Protein AF-A0A1F6QN15-F1 (afdb_monomer)

Secondary structure (DSSP, 8-state):
-HHHHHHHHHHHHHHHHHHTT---TT-TT-GGG-BTTB-HHHHHHHHHHHHHHHH-GGGHHHHHHHIIIIIIHHHHHHHHHHHHHHHHT----TTT-EEE-TTS-EEE-----HHHHHHHHHHHHHHHHHHHHHHHHHHHHHHHTT----GGG--HHHHHHHHTTT-TT-HHHHHHHHHIIIIIIIIIHHHHIIIIII--HHHHHHHHHHHHTT-HHHHHHHHHHHHHHHHHHHHHHHHHHHHHHHHHHHHHHTTTS-------

Nearest PDB structures (foldseek):
  7drw-assembly1_Q  TM=4.020E-01  e=6.361E-01  Homo sapiens
  7x8v-assembly5_E  TM=4.196E-01  e=2.931E+00  Oryza sativa Japonica Group
  7fin-assembly1_R  TM=2.270E-01  e=9.953E+00  Homo sapiens

Mean predicted aligned error: 5.63 Å

Structure (mmCIF, N/CA/C/O backbone):
data_AF-A0A1F6QN15-F1
#
_entry.id   AF-A0A1F6QN15-F1
#
loop_
_atom_site.group_PDB
_atom_site.id
_atom_site.type_symbol
_atom_site.label_atom_id
_atom_site.label_alt_id
_atom_site.label_comp_id
_atom_site.label_asym_id
_atom_site.label_entity_id
_atom_site.label_seq_id
_atom_site.pdbx_PDB_ins_code
_atom_site.Cartn_x
_atom_site.Cartn_y
_atom_site.Cartn_z
_atom_site.occupancy
_atom_site.B_iso_or_equiv
_atom_site.auth_seq_id
_atom_site.auth_comp_id
_atom_site.auth_asym_id
_atom_site.auth_atom_id
_atom_site.pdbx_PDB_model_num
ATOM 1 N N . MET A 1 1 ? 33.100 -7.595 3.412 1.00 75.69 1 MET A N 1
ATOM 2 C CA . MET A 1 1 ? 32.433 -7.787 2.106 1.00 75.69 1 MET A CA 1
ATOM 3 C C . MET A 1 1 ? 30.907 -7.894 2.196 1.00 75.69 1 MET A C 1
ATOM 5 O O . MET A 1 1 ? 30.251 -6.979 1.729 1.00 75.69 1 MET A O 1
ATOM 9 N N . ILE A 1 2 ? 30.302 -8.937 2.796 1.00 85.38 2 ILE A N 1
ATOM 10 C CA . ILE A 1 2 ? 28.818 -9.039 2.870 1.00 85.38 2 ILE A CA 1
ATOM 11 C C . ILE A 1 2 ? 28.206 -7.920 3.728 1.00 85.38 2 ILE A C 1
ATOM 13 O O . ILE A 1 2 ? 27.238 -7.294 3.311 1.00 85.38 2 ILE A O 1
ATOM 17 N N . MET A 1 3 ? 28.794 -7.631 4.895 1.00 89.31 3 MET A N 1
ATOM 18 C CA . MET A 1 3 ? 28.297 -6.566 5.777 1.00 89.31 3 MET A CA 1
ATOM 19 C C . MET A 1 3 ? 28.405 -5.181 5.121 1.00 89.31 3 MET A C 1
ATOM 21 O O . MET A 1 3 ? 27.438 -4.434 5.113 1.00 89.31 3 MET A O 1
ATOM 25 N N . GLU A 1 4 ? 29.534 -4.890 4.467 1.00 93.44 4 GLU A N 1
ATOM 26 C CA . GLU A 1 4 ? 29.749 -3.632 3.732 1.00 93.44 4 GLU A CA 1
ATOM 27 C C . GLU A 1 4 ? 28.726 -3.441 2.602 1.00 93.44 4 GLU A C 1
ATOM 29 O O . GLU A 1 4 ? 28.225 -2.337 2.401 1.00 93.44 4 GLU A O 1
ATOM 34 N N . PHE A 1 5 ? 28.377 -4.516 1.882 1.00 93.56 5 PHE A N 1
ATOM 35 C CA . PHE A 1 5 ? 27.331 -4.470 0.860 1.00 93.56 5 PHE A CA 1
ATOM 36 C C . PHE A 1 5 ? 25.956 -4.156 1.465 1.00 93.56 5 PHE A C 1
ATOM 38 O O . PHE A 1 5 ? 25.248 -3.292 0.950 1.00 93.56 5 PHE A O 1
ATOM 45 N N . LEU A 1 6 ? 25.582 -4.826 2.561 1.00 94.25 6 LEU A N 1
ATOM 46 C CA . LEU A 1 6 ? 24.297 -4.598 3.231 1.00 94.25 6 LEU A CA 1
ATOM 47 C C . LEU A 1 6 ? 24.193 -3.178 3.795 1.00 94.25 6 LEU A C 1
ATOM 49 O O . LEU A 1 6 ? 23.154 -2.539 3.648 1.00 94.25 6 LEU A O 1
ATOM 53 N N . GLU A 1 7 ? 25.269 -2.660 4.382 1.00 96.00 7 GLU A N 1
ATOM 54 C CA . GLU A 1 7 ? 25.331 -1.285 4.880 1.00 96.00 7 GLU A CA 1
ATOM 55 C C . GLU A 1 7 ? 25.225 -0.259 3.747 1.00 96.00 7 GLU A C 1
ATOM 57 O O . GLU A 1 7 ? 24.500 0.728 3.880 1.00 96.00 7 GLU A O 1
ATOM 62 N N . ALA A 1 8 ? 25.905 -0.488 2.620 1.00 96.38 8 ALA A N 1
ATOM 63 C CA . ALA A 1 8 ? 25.809 0.380 1.448 1.00 96.38 8 ALA A CA 1
ATOM 64 C C . ALA A 1 8 ? 24.393 0.371 0.850 1.00 96.38 8 ALA A C 1
ATOM 66 O O . ALA A 1 8 ? 23.838 1.429 0.554 1.00 96.38 8 ALA A O 1
ATOM 67 N N . TYR A 1 9 ? 23.785 -0.810 0.730 1.00 96.12 9 TYR A N 1
ATOM 68 C CA . TYR A 1 9 ? 22.407 -0.968 0.270 1.00 96.12 9 TYR A CA 1
ATOM 69 C C . TYR A 1 9 ? 21.411 -0.262 1.199 1.00 96.12 9 TYR A C 1
ATOM 71 O O . TYR A 1 9 ? 20.572 0.511 0.736 1.00 96.12 9 TYR A O 1
ATOM 79 N N . GLN A 1 10 ? 21.543 -0.454 2.514 1.00 96.44 10 GLN A N 1
ATOM 80 C CA . GLN A 1 10 ? 20.687 0.196 3.504 1.00 96.44 10 GLN A CA 1
ATOM 81 C C . GLN A 1 10 ? 20.844 1.721 3.479 1.00 96.44 10 GLN A C 1
ATOM 83 O O . GLN A 1 10 ? 19.848 2.437 3.581 1.00 96.44 10 GLN A O 1
ATOM 88 N N . ARG A 1 11 ? 22.073 2.226 3.314 1.00 97.62 11 ARG A N 1
ATOM 89 C CA . ARG A 1 11 ? 22.346 3.662 3.178 1.00 97.62 11 ARG A CA 1
ATOM 90 C C . ARG A 1 11 ? 21.660 4.241 1.947 1.00 97.62 11 ARG A C 1
ATOM 92 O O . ARG A 1 11 ? 20.962 5.240 2.069 1.00 97.62 11 ARG A O 1
ATOM 99 N N . LYS A 1 12 ? 21.785 3.572 0.799 1.00 97.75 12 LYS A N 1
ATOM 100 C CA . LYS A 1 12 ? 21.147 4.001 -0.449 1.00 97.75 12 LYS A CA 1
ATOM 101 C C . LYS A 1 12 ? 19.618 3.983 -0.352 1.00 97.75 12 LYS A C 1
ATOM 103 O O . LYS A 1 12 ? 18.971 4.912 -0.822 1.00 97.75 12 LYS A O 1
ATOM 108 N N . LEU A 1 13 ? 19.026 2.976 0.296 1.00 97.94 13 LEU A N 1
ATOM 109 C CA . LEU A 1 13 ? 17.589 2.994 0.594 1.00 97.94 13 LEU A CA 1
ATOM 110 C C . LEU A 1 13 ? 17.211 4.155 1.520 1.00 97.94 13 LEU A C 1
ATOM 112 O O . LEU A 1 13 ? 16.187 4.786 1.290 1.00 97.94 13 LEU A O 1
ATOM 116 N N . GLY A 1 14 ? 18.031 4.461 2.530 1.00 97.62 14 GLY A N 1
ATOM 117 C CA . GLY A 1 14 ? 17.843 5.630 3.392 1.00 97.62 14 GLY A CA 1
ATOM 118 C C . GLY A 1 14 ? 17.824 6.942 2.605 1.00 97.62 14 GLY A C 1
ATOM 119 O O . GLY A 1 14 ? 16.904 7.735 2.769 1.00 97.62 14 GLY A O 1
ATOM 120 N N . GLU A 1 15 ? 18.779 7.132 1.692 1.00 98.12 15 GLU A N 1
ATOM 121 C CA . GLU A 1 15 ? 18.827 8.294 0.791 1.00 98.12 15 GLU A CA 1
ATOM 122 C C . GLU A 1 15 ? 17.561 8.405 -0.068 1.00 98.12 15 GLU A C 1
ATOM 124 O O . GLU A 1 15 ? 16.989 9.487 -0.189 1.00 98.12 15 GLU A O 1
ATOM 129 N N . ILE A 1 16 ? 17.089 7.281 -0.621 1.00 98.25 16 ILE A N 1
ATOM 130 C CA . ILE A 1 16 ? 15.836 7.225 -1.385 1.00 98.25 16 ILE A CA 1
ATOM 131 C C . ILE A 1 16 ? 14.645 7.584 -0.497 1.00 98.25 16 ILE A C 1
ATOM 133 O O . ILE A 1 16 ? 13.793 8.356 -0.923 1.00 98.25 16 ILE A O 1
ATOM 137 N N . TYR A 1 17 ? 14.566 7.060 0.730 1.00 97.81 17 TYR A N 1
ATOM 138 C CA . TYR A 1 17 ? 13.458 7.365 1.636 1.00 97.81 17 TYR A CA 1
ATOM 139 C C . TYR A 1 17 ? 13.365 8.857 1.946 1.00 97.81 17 TYR A C 1
ATOM 141 O O . TYR A 1 17 ? 12.263 9.397 1.930 1.00 97.81 17 TYR A O 1
ATOM 149 N N . GLU A 1 18 ? 14.494 9.524 2.168 1.00 96.62 18 GLU A N 1
ATOM 150 C CA . GLU A 1 18 ? 14.521 10.967 2.412 1.00 96.62 18 GLU A CA 1
ATOM 151 C C . GLU A 1 18 ? 14.181 11.766 1.147 1.00 96.62 18 GLU A C 1
ATOM 153 O O . GLU A 1 18 ? 13.298 12.627 1.172 1.00 96.62 18 GLU A O 1
ATOM 158 N N . HIS A 1 19 ? 14.828 11.454 0.017 1.00 97.56 19 HIS A N 1
ATOM 159 C CA . HIS A 1 19 ? 14.614 12.152 -1.256 1.00 97.56 19 HIS A CA 1
ATOM 160 C C . HIS A 1 19 ? 13.160 12.047 -1.726 1.00 97.56 19 HIS A C 1
ATOM 162 O O . HIS A 1 19 ? 12.512 13.044 -2.049 1.00 97.56 19 HIS A O 1
ATOM 168 N N . GLU A 1 20 ? 12.628 10.827 -1.706 1.00 97.31 20 GLU A N 1
ATOM 169 C CA . GLU A 1 20 ? 11.273 10.527 -2.144 1.00 97.31 20 GLU A CA 1
ATOM 170 C C . GLU A 1 20 ? 10.236 10.723 -1.035 1.00 97.31 20 GLU A C 1
ATOM 172 O O . GLU A 1 20 ? 9.050 10.536 -1.287 1.00 97.31 20 GLU A O 1
ATOM 177 N N . LYS A 1 21 ? 10.619 11.135 0.178 1.00 96.75 21 LYS A N 1
ATOM 178 C CA . LYS A 1 21 ? 9.703 11.316 1.322 1.00 96.75 21 LYS A CA 1
ATOM 179 C C . LYS A 1 21 ? 8.874 10.062 1.629 1.00 96.75 21 LYS A C 1
ATOM 181 O O . LYS A 1 21 ? 7.659 10.126 1.843 1.00 96.75 21 LYS A O 1
ATOM 186 N N . LEU A 1 22 ? 9.522 8.899 1.612 1.00 97.38 22 LEU A N 1
ATOM 187 C CA . LEU A 1 22 ? 8.882 7.612 1.870 1.00 97.38 22 LEU A CA 1
ATOM 188 C C . LEU A 1 22 ? 8.821 7.337 3.373 1.00 97.38 22 LEU A C 1
ATOM 190 O O . LEU A 1 22 ? 9.607 6.559 3.916 1.00 97.38 22 LEU A O 1
ATOM 194 N N . PHE A 1 23 ? 7.853 7.967 4.032 1.00 96.44 23 PHE A N 1
ATOM 195 C CA . PHE A 1 23 ? 7.582 7.773 5.453 1.00 96.44 23 PHE A CA 1
ATOM 196 C C . PHE A 1 23 ? 6.355 6.876 5.651 1.00 96.44 23 PHE A C 1
ATOM 198 O O . PHE A 1 23 ? 5.284 7.115 5.089 1.00 96.44 23 PHE A O 1
ATOM 205 N N . CYS A 1 24 ? 6.525 5.815 6.434 1.00 96.75 24 CYS A N 1
ATOM 206 C CA . CYS A 1 24 ? 5.495 4.847 6.791 1.00 96.75 24 CYS A CA 1
ATOM 207 C C . CYS A 1 24 ? 5.042 5.027 8.240 1.00 96.75 24 CYS A C 1
ATOM 209 O O . CYS A 1 24 ? 5.676 5.711 9.038 1.00 96.75 24 CYS A O 1
ATOM 211 N N . LEU A 1 25 ? 3.951 4.362 8.612 1.00 97.75 25 LEU A N 1
ATOM 212 C CA . LEU A 1 25 ? 3.292 4.560 9.905 1.00 97.75 25 LEU A CA 1
ATOM 213 C C . LEU A 1 25 ? 4.174 4.238 11.120 1.00 97.75 25 LEU A C 1
ATOM 215 O O . LEU A 1 25 ? 3.890 4.729 12.210 1.00 97.75 25 LEU A O 1
ATOM 219 N N . SER A 1 26 ? 5.235 3.441 10.950 1.00 96.62 26 SER A N 1
ATOM 220 C CA . SER A 1 26 ? 6.186 3.144 12.026 1.00 96.62 26 SER A CA 1
ATOM 221 C C . SER A 1 26 ? 7.393 4.085 12.111 1.00 96.62 26 SER A C 1
ATOM 223 O O . SER A 1 26 ? 8.238 3.892 12.982 1.00 96.62 26 SER A O 1
ATOM 225 N N . ASP A 1 27 ? 7.511 5.078 11.225 1.00 96.44 27 ASP A N 1
ATOM 226 C CA . ASP A 1 27 ? 8.590 6.075 11.266 1.00 96.44 27 ASP A CA 1
ATOM 227 C C . ASP A 1 27 ? 8.281 7.159 12.315 1.00 96.44 27 ASP A C 1
ATOM 229 O O . ASP A 1 27 ? 8.081 8.324 11.996 1.00 96.44 27 ASP A O 1
ATOM 233 N N . TYR A 1 28 ? 8.225 6.779 13.595 1.00 93.25 28 TYR A N 1
ATOM 234 C CA . TYR A 1 28 ? 7.716 7.631 14.685 1.00 93.25 28 TYR A CA 1
ATOM 235 C C . TYR A 1 28 ? 8.481 8.941 14.924 1.00 93.25 28 TYR A C 1
ATOM 237 O O . TYR A 1 28 ? 7.980 9.812 15.628 1.00 93.25 28 TYR A O 1
ATOM 245 N N . ASN A 1 29 ? 9.684 9.078 14.367 1.00 90.56 29 ASN A N 1
ATOM 246 C CA . ASN A 1 29 ? 10.466 10.311 14.451 1.00 90.56 29 ASN A CA 1
ATOM 247 C C . ASN A 1 29 ? 10.020 11.365 13.422 1.00 90.56 29 ASN A C 1
ATOM 249 O O . ASN A 1 29 ? 10.425 12.522 13.531 1.00 90.56 29 ASN A O 1
ATOM 253 N N . ASP A 1 30 ? 9.203 10.984 12.436 1.00 93.19 30 ASP A N 1
ATOM 254 C CA . ASP A 1 30 ? 8.710 11.884 11.401 1.00 93.19 30 ASP A CA 1
ATOM 255 C C . ASP A 1 30 ? 7.306 12.408 11.742 1.00 93.19 30 ASP A C 1
ATOM 257 O O . ASP A 1 30 ? 6.327 11.666 11.834 1.00 93.19 30 ASP A O 1
ATOM 261 N N . LYS A 1 31 ? 7.173 13.728 11.891 1.00 94.00 31 LYS A N 1
ATOM 262 C CA . LYS A 1 31 ? 5.884 14.356 12.227 1.00 94.00 31 LYS A CA 1
ATOM 263 C C . LYS A 1 31 ? 4.836 14.218 11.122 1.00 94.00 31 LYS A C 1
ATOM 265 O O . LYS A 1 31 ? 3.640 14.307 11.392 1.00 94.00 31 LYS A O 1
ATOM 270 N N . SER A 1 32 ? 5.247 14.002 9.873 1.00 93.75 32 SER A N 1
ATOM 271 C CA . SER A 1 32 ? 4.326 13.825 8.749 1.00 93.75 32 SER A CA 1
ATOM 272 C C . SER A 1 32 ? 3.496 12.549 8.866 1.00 93.75 32 SER A C 1
ATOM 274 O O . SER A 1 32 ? 2.415 12.487 8.273 1.00 93.75 32 SER A O 1
ATOM 276 N N . VAL A 1 33 ? 3.922 11.565 9.670 1.00 95.88 33 VAL A N 1
ATOM 277 C CA . VAL A 1 33 ? 3.156 10.329 9.894 1.00 95.88 33 VAL A CA 1
ATOM 278 C C . VAL A 1 33 ? 2.224 10.405 11.102 1.00 95.88 33 VAL A C 1
ATOM 280 O O . VAL A 1 33 ? 1.337 9.564 11.222 1.00 95.88 33 VAL A O 1
ATOM 283 N N . GLU A 1 34 ? 2.339 11.436 11.947 1.00 96.94 34 GLU A N 1
ATOM 284 C CA . GLU A 1 34 ? 1.465 11.619 13.111 1.00 96.94 34 GLU A CA 1
ATOM 285 C C . GLU A 1 34 ? -0.009 11.749 12.711 1.00 96.94 34 GLU A C 1
ATOM 287 O O . GLU A 1 34 ? -0.369 12.422 11.737 1.00 96.94 34 GLU A O 1
ATOM 292 N N . ILE A 1 35 ? -0.879 11.123 13.499 1.00 97.69 35 ILE A N 1
ATOM 293 C CA . ILE A 1 35 ? -2.330 11.189 13.360 1.00 97.69 35 ILE A CA 1
ATOM 294 C C . ILE A 1 35 ? -2.860 11.916 14.591 1.00 97.69 35 ILE A C 1
ATOM 296 O O . ILE A 1 35 ? -2.706 11.438 15.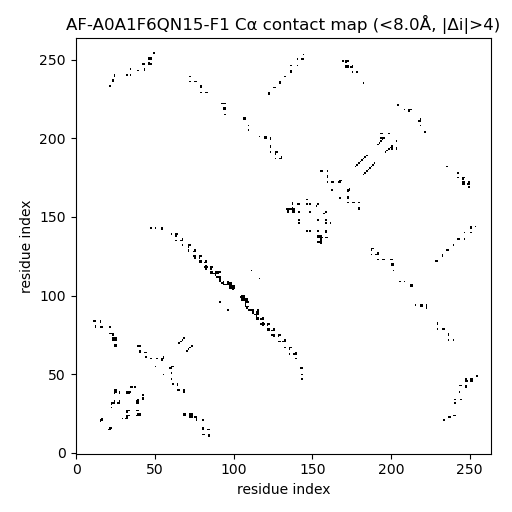711 1.00 97.69 35 ILE A O 1
ATOM 300 N N . ASP A 1 36 ? -3.446 13.093 14.374 1.00 96.00 36 ASP A N 1
ATOM 301 C CA . ASP A 1 36 ? -4.007 13.948 15.429 1.00 96.00 36 ASP A CA 1
ATOM 302 C C . ASP A 1 36 ? -3.004 14.247 16.567 1.00 96.00 36 ASP A C 1
ATOM 304 O O . ASP A 1 36 ? -3.346 14.240 17.746 1.00 96.00 36 ASP A O 1
ATOM 308 N N . GLY A 1 37 ? -1.742 14.503 16.195 1.00 95.88 37 GLY A N 1
ATOM 309 C CA . GLY A 1 37 ? -0.645 14.819 17.122 1.00 95.88 37 GLY A CA 1
ATOM 310 C C . GLY A 1 37 ? -0.092 13.618 17.896 1.00 95.88 37 GLY A C 1
ATOM 311 O O . GLY A 1 37 ? 0.661 13.794 18.850 1.00 95.88 37 GLY A O 1
ATOM 312 N N . MET A 1 38 ? -0.479 12.396 17.520 1.00 96.75 38 MET A N 1
ATOM 313 C CA . MET A 1 38 ? -0.007 11.154 18.128 1.00 96.75 38 MET A CA 1
ATOM 314 C C . MET A 1 38 ? 0.749 10.311 17.105 1.00 96.75 38 MET A C 1
ATOM 316 O O . MET A 1 38 ? 0.409 10.298 15.919 1.00 96.75 38 MET A O 1
ATOM 320 N N . ASN A 1 39 ? 1.726 9.524 17.566 1.00 96.69 39 ASN A N 1
ATOM 321 C CA . ASN A 1 39 ? 2.255 8.464 16.714 1.00 96.69 39 ASN A CA 1
ATOM 322 C C . ASN A 1 39 ? 1.129 7.453 16.378 1.00 96.69 39 ASN A C 1
ATOM 324 O O . ASN A 1 39 ? 0.243 7.229 17.214 1.00 96.69 39 ASN A O 1
ATOM 328 N N . PRO A 1 40 ? 1.137 6.832 15.184 1.00 97.75 40 PRO A N 1
ATOM 329 C CA . PRO A 1 40 ? 0.024 5.993 14.730 1.00 97.75 40 PRO A CA 1
ATOM 330 C C . PRO A 1 40 ? -0.320 4.810 15.646 1.00 97.75 40 PRO A C 1
ATOM 332 O O . PRO A 1 40 ? -1.497 4.482 15.809 1.00 97.75 40 PRO A O 1
ATOM 335 N N . LEU A 1 41 ? 0.684 4.197 16.284 1.00 96.81 41 LEU A N 1
ATOM 336 C CA . LEU A 1 41 ? 0.484 3.093 17.227 1.00 96.81 41 LEU A CA 1
ATOM 337 C C . LEU A 1 41 ? -0.298 3.551 18.465 1.00 96.81 41 LEU A C 1
ATOM 339 O O . LEU A 1 41 ? -1.261 2.900 18.880 1.00 96.81 41 LEU A O 1
ATOM 343 N N . HIS A 1 42 ? 0.088 4.692 19.037 1.00 96.69 42 HIS A N 1
ATOM 344 C CA . HIS A 1 42 ? -0.589 5.286 20.184 1.00 96.69 42 HIS A CA 1
ATOM 345 C C . HIS A 1 42 ? -2.000 5.764 19.833 1.00 96.69 42 HIS A C 1
ATOM 347 O O . HIS A 1 42 ? -2.934 5.514 20.601 1.00 96.69 42 HIS A O 1
ATOM 353 N N . PHE A 1 43 ? -2.170 6.378 18.656 1.00 97.94 43 PHE A N 1
ATOM 354 C CA . PHE A 1 43 ? -3.479 6.769 18.135 1.00 97.94 43 PHE A CA 1
ATOM 355 C C . PHE A 1 43 ? -4.427 5.564 18.108 1.00 97.94 43 PHE A C 1
ATOM 357 O O . PHE A 1 43 ? -5.454 5.563 18.788 1.00 97.94 43 PHE A O 1
ATOM 364 N N . LEU A 1 44 ? -4.058 4.494 17.397 1.00 96.56 44 LEU A N 1
ATOM 365 C CA . LEU A 1 44 ? -4.936 3.339 17.213 1.00 96.56 44 LEU A CA 1
ATOM 366 C C . LEU A 1 44 ? -5.170 2.572 18.526 1.00 96.56 44 LEU A C 1
ATOM 368 O O . LEU A 1 44 ? -6.284 2.112 18.794 1.00 96.56 44 LEU A O 1
ATOM 372 N N . SER A 1 45 ? -4.157 2.510 19.395 1.00 94.81 45 SER A N 1
ATOM 373 C CA . SER A 1 45 ? -4.289 1.939 20.740 1.00 94.81 45 SER A CA 1
ATOM 374 C C . SER A 1 45 ? -5.293 2.698 21.605 1.00 94.81 45 SER A C 1
ATOM 376 O O . SER A 1 45 ? -6.090 2.084 22.313 1.00 94.81 45 SER A O 1
ATOM 378 N N . THR A 1 46 ? -5.302 4.028 21.518 1.00 95.56 46 THR A N 1
ATOM 379 C CA . THR A 1 46 ? -6.260 4.873 22.241 1.00 95.56 46 THR A CA 1
ATOM 380 C C . THR A 1 46 ? -7.680 4.649 21.729 1.00 95.56 46 THR A C 1
ATOM 382 O O . THR A 1 46 ? -8.596 4.429 22.524 1.00 95.56 46 THR A O 1
ATOM 385 N N . LYS A 1 47 ? -7.863 4.617 20.403 1.00 95.69 47 LYS A N 1
ATOM 386 C CA . LYS A 1 47 ? -9.178 4.408 19.777 1.00 95.69 47 LYS A CA 1
ATOM 387 C C . LYS A 1 47 ? -9.782 3.041 20.104 1.00 95.69 47 LYS A C 1
ATOM 389 O O . LYS A 1 47 ? -10.972 2.940 20.391 1.00 95.69 47 LYS A O 1
ATOM 394 N N . THR A 1 48 ? -8.955 1.999 20.160 1.00 94.81 48 THR A N 1
ATOM 395 C CA . THR A 1 48 ? -9.386 0.624 20.476 1.00 94.81 48 THR A CA 1
ATOM 396 C C . THR A 1 48 ? -9.431 0.315 21.976 1.00 94.81 48 THR A C 1
ATOM 398 O O . THR A 1 48 ? -9.999 -0.702 22.373 1.00 94.81 48 THR A O 1
ATOM 401 N N . GLY A 1 49 ? -8.873 1.178 22.834 1.00 93.12 49 GLY A N 1
ATOM 402 C CA . GLY A 1 49 ? -8.633 0.888 24.253 1.00 93.12 49 GLY A CA 1
ATOM 403 C C . GLY A 1 49 ? -9.875 0.467 25.042 1.00 93.12 49 GLY A C 1
ATOM 404 O O . GLY A 1 49 ? -9.811 -0.452 25.855 1.00 93.12 49 GLY A O 1
ATOM 405 N N . HIS A 1 50 ? -11.027 1.076 24.754 1.00 91.44 50 HIS A N 1
ATOM 406 C CA . HIS A 1 50 ? -12.296 0.754 25.413 1.00 91.44 50 HIS A CA 1
ATOM 407 C C . HIS A 1 50 ? -12.836 -0.644 25.059 1.00 91.44 50 HIS A C 1
ATOM 409 O O . HIS A 1 50 ? -13.540 -1.249 25.862 1.00 91.44 50 HIS A O 1
ATOM 415 N N . LEU A 1 51 ? -12.470 -1.185 23.892 1.00 92.44 51 LEU A N 1
ATOM 416 C CA . LEU A 1 51 ? -12.862 -2.525 23.448 1.00 92.44 51 LEU A CA 1
ATOM 417 C C . LEU A 1 51 ? -11.900 -3.609 23.930 1.00 92.44 51 LEU A C 1
ATOM 419 O O . LEU A 1 51 ? -12.270 -4.784 23.953 1.00 92.44 51 LEU A O 1
ATOM 423 N N . ARG A 1 52 ? -10.678 -3.241 24.342 1.00 90.50 52 ARG A N 1
ATOM 424 C CA . ARG A 1 52 ? -9.643 -4.216 24.708 1.00 90.50 52 ARG A CA 1
ATOM 425 C C . ARG A 1 52 ? -10.078 -5.144 25.835 1.00 90.50 52 ARG A C 1
ATOM 427 O O . ARG A 1 52 ? -9.846 -6.342 25.755 1.00 90.50 52 ARG A O 1
ATOM 434 N N . GLN A 1 53 ? -10.772 -4.620 26.842 1.00 86.31 53 GLN A N 1
ATOM 435 C CA . GLN A 1 53 ? -11.250 -5.433 27.966 1.00 86.31 53 GLN A CA 1
ATOM 436 C C . GLN A 1 53 ? -12.239 -6.527 27.532 1.00 86.31 53 GLN A C 1
ATOM 438 O O . GLN A 1 53 ? -12.281 -7.590 28.144 1.00 86.31 53 GLN A O 1
ATOM 443 N N . LYS A 1 54 ? -13.017 -6.276 26.471 1.00 90.38 54 LYS A N 1
ATOM 444 C CA . LYS A 1 54 ? -14.055 -7.186 25.975 1.00 90.38 54 LYS A CA 1
ATOM 445 C C . LYS A 1 54 ? -13.528 -8.146 24.905 1.00 90.38 54 LYS A C 1
ATOM 447 O O . LYS A 1 54 ? -13.822 -9.338 24.946 1.00 90.38 54 LYS A O 1
ATOM 452 N N . LEU A 1 55 ? -12.783 -7.620 23.934 1.00 92.50 55 LEU A N 1
ATOM 453 C CA . LEU A 1 55 ? -12.501 -8.305 22.669 1.00 92.50 55 LEU A CA 1
ATOM 454 C C . LEU A 1 55 ? -11.054 -8.798 22.537 1.00 92.50 55 LEU A C 1
ATOM 456 O O . LEU A 1 55 ? -10.779 -9.634 21.681 1.00 92.50 55 LEU A O 1
ATOM 460 N N . ASN A 1 56 ? -10.122 -8.339 23.379 1.00 92.06 56 ASN A N 1
ATOM 461 C CA . ASN A 1 56 ? -8.688 -8.611 23.215 1.00 92.06 56 ASN A CA 1
ATOM 462 C C . ASN A 1 56 ? -8.243 -9.988 23.742 1.00 92.06 56 ASN A C 1
ATOM 464 O O . ASN A 1 56 ? -7.224 -10.113 24.424 1.00 92.06 56 ASN A O 1
ATOM 468 N N . LYS A 1 57 ? -9.006 -11.045 23.450 1.00 90.88 57 LYS A N 1
ATOM 469 C CA . LYS A 1 57 ? -8.587 -12.416 23.767 1.00 90.88 57 LYS A CA 1
ATOM 470 C C . LYS A 1 57 ? -7.294 -12.726 23.010 1.00 90.88 57 LYS A C 1
ATOM 472 O O . LYS A 1 57 ? -7.187 -12.421 21.826 1.00 90.88 57 LYS A O 1
ATOM 477 N N . ASN A 1 58 ? -6.317 -13.319 23.695 1.00 92.62 58 ASN A N 1
ATOM 478 C CA . ASN A 1 58 ? -4.994 -13.630 23.136 1.00 92.62 58 ASN A CA 1
ATOM 479 C C . ASN A 1 58 ? -4.267 -12.415 22.519 1.00 92.62 58 ASN A C 1
ATOM 481 O O . ASN A 1 58 ? -3.465 -12.586 21.606 1.00 92.62 58 ASN A O 1
ATOM 485 N N . ASN A 1 59 ? -4.543 -11.199 23.008 1.00 94.75 59 ASN A N 1
ATOM 486 C CA . ASN A 1 59 ? -3.941 -9.948 22.530 1.00 94.75 59 ASN A CA 1
ATOM 487 C C . ASN A 1 59 ? -4.205 -9.636 21.044 1.00 94.75 59 ASN A C 1
ATOM 489 O O . ASN A 1 59 ? -3.415 -8.945 20.405 1.00 94.75 59 ASN A O 1
ATOM 493 N N . ILE A 1 60 ? -5.305 -10.137 20.470 1.00 95.25 60 ILE A N 1
ATOM 494 C CA . ILE A 1 60 ? -5.589 -10.000 19.034 1.00 95.25 60 ILE A CA 1
ATOM 495 C C . ILE A 1 60 ? -5.672 -8.542 18.546 1.00 95.25 60 ILE A C 1
ATOM 497 O O . ILE A 1 60 ? -5.217 -8.248 17.446 1.00 95.25 60 ILE A O 1
ATOM 501 N N . ILE A 1 61 ? -6.192 -7.609 19.352 1.00 95.44 61 ILE A N 1
ATOM 502 C CA . ILE A 1 61 ? -6.236 -6.180 18.997 1.00 95.44 61 ILE A CA 1
ATOM 503 C C . ILE A 1 61 ? -4.822 -5.608 18.939 1.00 95.44 61 ILE A C 1
ATOM 505 O O . ILE A 1 61 ? -4.513 -4.850 18.020 1.00 95.44 61 ILE A O 1
ATOM 509 N N . ASP A 1 62 ? -3.967 -5.960 19.899 1.00 94.62 62 ASP A N 1
ATOM 510 C CA . ASP A 1 62 ? -2.581 -5.487 19.926 1.00 94.62 62 ASP A CA 1
ATOM 511 C C . ASP A 1 62 ? -1.798 -6.053 18.735 1.00 94.62 62 ASP A C 1
ATOM 513 O O . ASP A 1 62 ? -1.132 -5.299 18.028 1.00 94.62 62 ASP A O 1
ATOM 517 N N . ILE A 1 63 ? -1.973 -7.346 18.441 1.00 96.44 63 ILE A N 1
ATOM 518 C CA . ILE A 1 63 ? -1.366 -8.009 17.279 1.00 96.44 63 ILE A CA 1
ATOM 519 C C . ILE A 1 63 ? -1.805 -7.330 15.980 1.00 96.44 63 ILE A C 1
ATOM 521 O O . ILE A 1 63 ? -0.952 -6.943 15.189 1.00 96.44 63 ILE A O 1
ATOM 525 N N . LEU A 1 64 ? -3.109 -7.126 15.765 1.00 96.56 64 LEU A N 1
ATOM 526 C CA . LEU A 1 64 ? -3.609 -6.459 14.558 1.00 96.56 64 LEU A CA 1
ATOM 527 C C . LEU A 1 64 ? -3.089 -5.021 14.448 1.00 96.56 64 LEU A C 1
ATOM 529 O O . LEU A 1 64 ? -2.718 -4.578 13.362 1.00 96.56 64 LEU A O 1
ATOM 533 N N . THR A 1 65 ? -3.023 -4.298 15.568 1.00 96.31 65 THR A N 1
ATOM 534 C CA . THR A 1 65 ? -2.474 -2.936 15.610 1.00 96.31 65 THR A CA 1
ATOM 535 C C . THR A 1 65 ? -1.009 -2.933 15.159 1.00 96.31 65 THR A C 1
ATOM 537 O O . THR A 1 65 ? -0.639 -2.148 14.284 1.00 96.31 65 THR A O 1
ATOM 540 N N . ASP A 1 66 ? -0.185 -3.842 15.678 1.00 96.12 66 ASP A N 1
ATOM 541 C CA . ASP A 1 66 ? 1.216 -3.977 15.271 1.00 96.12 66 ASP A CA 1
ATOM 542 C C . ASP A 1 66 ? 1.358 -4.473 13.822 1.00 96.12 66 ASP A C 1
ATOM 544 O O . ASP A 1 66 ? 2.216 -3.996 13.075 1.00 96.12 66 ASP A O 1
ATOM 548 N N . GLU A 1 67 ? 0.499 -5.379 13.357 1.00 96.56 67 GLU A N 1
ATOM 549 C CA . GLU A 1 67 ? 0.507 -5.826 11.963 1.00 96.56 67 GLU A CA 1
ATOM 550 C C . GLU A 1 67 ? 0.229 -4.671 10.991 1.00 96.56 67 GLU A C 1
ATOM 552 O O . GLU A 1 67 ? 0.921 -4.545 9.975 1.00 96.56 67 GLU A O 1
ATOM 557 N N . ILE A 1 68 ? -0.730 -3.797 11.310 1.00 97.69 68 ILE A N 1
ATOM 558 C CA . ILE A 1 68 ? -1.070 -2.607 10.515 1.00 97.69 68 ILE A CA 1
ATOM 559 C C . ILE A 1 68 ? 0.078 -1.586 10.558 1.00 97.69 68 ILE A C 1
ATOM 561 O O . ILE A 1 68 ? 0.556 -1.132 9.515 1.00 97.69 68 ILE A O 1
ATOM 565 N N . ILE A 1 69 ? 0.537 -1.214 11.757 1.00 97.56 69 ILE A N 1
ATOM 566 C CA . ILE A 1 69 ? 1.465 -0.088 11.930 1.00 97.56 69 ILE A CA 1
ATOM 567 C C . ILE A 1 69 ? 2.913 -0.496 11.675 1.00 97.56 69 ILE A C 1
ATOM 569 O O . ILE A 1 69 ? 3.625 0.199 10.956 1.00 97.56 69 ILE A O 1
ATOM 573 N N . VAL A 1 70 ? 3.368 -1.607 12.247 1.00 94.94 70 VAL A N 1
ATOM 574 C CA . VAL A 1 70 ? 4.781 -2.002 12.262 1.00 94.94 70 VAL A CA 1
ATOM 575 C C . VAL A 1 70 ? 5.131 -2.902 11.084 1.00 94.94 70 VAL A C 1
ATOM 577 O O . VAL A 1 70 ? 6.135 -2.661 10.416 1.00 94.94 70 VAL A O 1
ATOM 580 N N . SER A 1 71 ? 4.332 -3.935 10.823 1.00 95.12 71 SER A N 1
ATOM 581 C CA . SER A 1 71 ? 4.694 -4.954 9.832 1.00 95.12 71 SER A CA 1
ATOM 582 C C . SER A 1 71 ? 4.359 -4.516 8.407 1.00 95.12 71 SER A C 1
ATOM 584 O O . SER A 1 71 ? 5.245 -4.313 7.573 1.00 95.12 71 SER A O 1
ATOM 586 N N . THR A 1 72 ? 3.072 -4.342 8.107 1.00 95.81 72 THR A N 1
ATOM 587 C CA . THR A 1 72 ? 2.612 -4.090 6.735 1.00 95.81 72 THR A CA 1
ATOM 588 C C . THR A 1 72 ? 3.088 -2.736 6.211 1.00 95.81 72 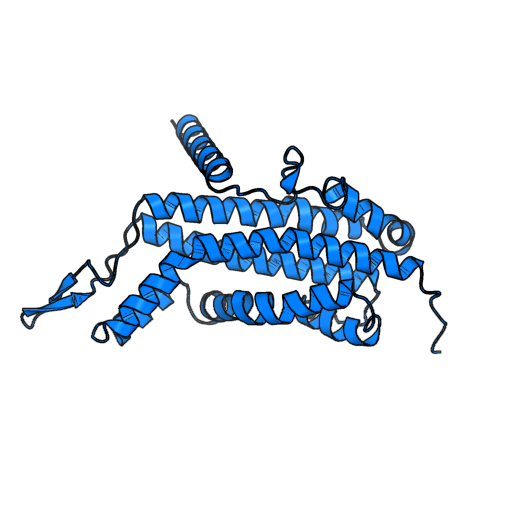THR A C 1
ATOM 590 O O . THR A 1 72 ? 3.599 -2.685 5.092 1.00 95.81 72 THR A O 1
ATOM 593 N N . SER A 1 73 ? 3.041 -1.668 7.019 1.00 96.38 73 SER A N 1
ATOM 594 C CA . SER A 1 73 ? 3.503 -0.339 6.588 1.00 96.38 73 SER A CA 1
ATOM 595 C C . SER A 1 73 ? 5.009 -0.289 6.259 1.00 96.38 73 SER A C 1
ATOM 597 O O . SER A 1 73 ? 5.385 0.270 5.223 1.00 96.38 73 SER A O 1
ATOM 599 N N . ARG A 1 74 ? 5.877 -0.948 7.050 1.00 96.69 74 ARG A N 1
ATOM 600 C CA . ARG A 1 74 ? 7.316 -1.064 6.733 1.00 96.69 74 ARG A CA 1
ATOM 601 C C . ARG A 1 74 ? 7.568 -1.875 5.484 1.00 96.69 74 ARG A C 1
ATOM 603 O O . ARG A 1 74 ? 8.416 -1.498 4.683 1.00 96.69 74 ARG A O 1
ATOM 610 N N . ASN A 1 75 ? 6.853 -2.985 5.318 1.00 97.94 75 ASN A N 1
ATOM 611 C CA . ASN A 1 75 ? 7.017 -3.837 4.146 1.00 97.94 75 ASN A CA 1
ATOM 612 C C . ASN A 1 75 ? 6.639 -3.087 2.859 1.00 97.94 75 ASN A C 1
ATOM 614 O O . ASN A 1 75 ? 7.321 -3.246 1.848 1.00 97.94 75 ASN A O 1
ATOM 618 N N . ILE A 1 76 ? 5.612 -2.228 2.908 1.00 98.38 76 ILE A N 1
ATOM 619 C CA . ILE A 1 76 ? 5.256 -1.328 1.800 1.00 98.38 76 ILE A CA 1
ATOM 620 C C . ILE A 1 76 ? 6.402 -0.351 1.515 1.00 98.38 76 ILE A C 1
ATOM 622 O O . ILE A 1 76 ? 6.851 -0.285 0.372 1.00 98.38 76 ILE A O 1
ATOM 626 N N . LYS A 1 77 ? 6.912 0.358 2.535 1.00 98.31 77 LYS A N 1
ATOM 627 C CA . LYS A 1 77 ? 8.039 1.300 2.387 1.00 98.31 77 LYS A CA 1
ATOM 628 C C . LYS A 1 77 ? 9.282 0.627 1.817 1.00 98.31 77 LYS A C 1
ATOM 630 O O . LYS A 1 77 ? 9.880 1.149 0.883 1.00 98.31 77 LYS A O 1
ATOM 635 N N . PHE A 1 78 ? 9.651 -0.536 2.346 1.00 98.44 78 PHE A N 1
ATOM 636 C CA . PHE A 1 78 ? 10.816 -1.285 1.888 1.00 98.44 78 PHE A CA 1
ATOM 637 C C . PHE A 1 78 ? 10.680 -1.705 0.425 1.00 98.44 78 PHE A C 1
ATOM 639 O O . PHE A 1 78 ? 11.600 -1.499 -0.369 1.00 98.44 78 PHE A O 1
ATOM 646 N N . ALA A 1 79 ? 9.525 -2.258 0.050 1.00 98.38 79 ALA A N 1
ATOM 647 C CA . ALA A 1 79 ? 9.274 -2.634 -1.332 1.00 98.38 79 ALA A CA 1
ATOM 648 C C . ALA A 1 79 ? 9.297 -1.406 -2.257 1.00 98.38 79 ALA A C 1
ATOM 650 O O . ALA A 1 79 ? 9.972 -1.432 -3.282 1.00 98.38 79 ALA A O 1
ATOM 651 N N . LEU A 1 80 ? 8.662 -0.301 -1.856 1.00 98.56 80 LEU A N 1
ATOM 652 C CA . LEU A 1 80 ? 8.615 0.927 -2.648 1.00 98.56 80 LEU A CA 1
ATOM 653 C C . LEU A 1 80 ? 9.993 1.587 -2.793 1.00 98.56 80 LEU A C 1
ATOM 655 O O . LEU A 1 80 ? 10.351 2.012 -3.887 1.00 98.56 80 LEU A O 1
ATOM 659 N N . GLY A 1 81 ? 10.813 1.613 -1.741 1.00 98.50 81 GLY A N 1
ATOM 660 C CA . GLY A 1 81 ? 12.195 2.095 -1.841 1.00 98.50 81 GLY A CA 1
ATOM 661 C C . GLY A 1 81 ? 13.010 1.300 -2.855 1.00 98.50 81 GLY A C 1
ATOM 662 O O . GLY A 1 81 ? 13.777 1.873 -3.624 1.00 98.50 81 GLY A O 1
ATOM 663 N N . ASN A 1 82 ? 12.788 -0.014 -2.925 1.00 98.44 82 ASN A N 1
ATOM 664 C CA . ASN A 1 82 ? 13.409 -0.844 -3.949 1.00 98.44 82 ASN A CA 1
ATOM 665 C C . ASN A 1 82 ? 12.868 -0.564 -5.357 1.00 98.44 82 ASN A C 1
ATOM 667 O O . ASN A 1 82 ? 13.644 -0.609 -6.308 1.00 98.44 82 ASN A O 1
ATOM 671 N N . VAL A 1 83 ? 11.581 -0.241 -5.516 1.00 98.19 83 VAL A N 1
ATOM 672 C CA . VAL A 1 83 ? 11.034 0.212 -6.808 1.00 98.19 83 VAL A CA 1
ATOM 673 C C . VAL A 1 83 ? 11.806 1.439 -7.311 1.00 98.19 83 VAL A C 1
ATOM 675 O O . VAL A 1 83 ? 12.283 1.431 -8.446 1.00 98.19 83 VAL A O 1
ATOM 678 N N . TYR A 1 84 ? 12.010 2.456 -6.468 1.00 98.06 84 TYR A N 1
ATOM 679 C CA . TYR A 1 84 ? 12.813 3.631 -6.834 1.00 98.06 84 TYR A CA 1
ATOM 680 C C . TYR A 1 84 ? 14.278 3.275 -7.107 1.00 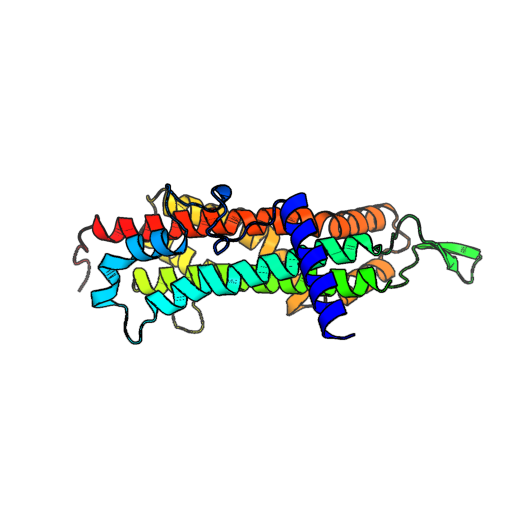98.06 84 TYR A C 1
ATOM 682 O O . TYR A 1 84 ? 14.821 3.686 -8.130 1.00 98.06 84 TYR A O 1
ATOM 690 N N . LEU A 1 85 ? 14.897 2.450 -6.257 1.00 97.25 85 LEU A N 1
ATOM 691 C CA . LEU A 1 85 ? 16.283 2.015 -6.439 1.00 97.25 85 LEU A CA 1
ATOM 692 C C . LEU A 1 85 ? 16.493 1.343 -7.798 1.00 97.25 85 LEU A C 1
ATOM 694 O O . LEU A 1 85 ? 17.403 1.700 -8.539 1.00 97.25 85 LEU A O 1
ATOM 698 N N . PHE A 1 86 ? 15.656 0.362 -8.141 1.00 96.12 86 PHE A N 1
ATOM 699 C CA . PHE A 1 86 ? 15.822 -0.401 -9.376 1.00 96.12 86 PHE A CA 1
ATOM 700 C C . PHE A 1 86 ? 15.405 0.367 -10.628 1.00 96.12 86 PHE A C 1
ATOM 702 O O . PHE A 1 86 ? 15.915 0.067 -11.707 1.00 96.12 86 PHE A O 1
ATOM 709 N N . LYS A 1 87 ? 14.583 1.413 -10.483 1.00 94.12 87 LYS A N 1
ATOM 710 C CA . LYS A 1 87 ? 14.330 2.380 -11.555 1.00 94.12 87 LYS A CA 1
ATOM 711 C C . LYS A 1 87 ? 15.609 3.122 -11.968 1.00 94.12 87 LYS A C 1
ATOM 713 O O . LYS A 1 87 ? 15.805 3.336 -13.162 1.00 94.12 87 LYS A O 1
ATOM 718 N N . GLU A 1 88 ? 16.510 3.444 -11.031 1.00 92.25 88 GLU A N 1
ATOM 719 C CA . GLU A 1 88 ? 17.799 4.100 -11.337 1.00 92.25 88 GLU A CA 1
ATOM 720 C C . GLU A 1 88 ? 18.739 3.219 -12.180 1.00 92.25 88 GLU A C 1
ATOM 722 O O . GLU A 1 88 ? 19.519 3.733 -12.979 1.00 92.25 88 GLU A O 1
ATOM 727 N N . PHE A 1 89 ? 18.642 1.891 -12.057 1.00 88.88 89 PHE A N 1
ATOM 728 C CA . PHE A 1 89 ? 19.430 0.942 -12.858 1.00 88.88 89 PHE A CA 1
ATOM 729 C C . PHE A 1 89 ? 18.900 0.756 -14.291 1.00 88.88 89 PHE A C 1
ATOM 731 O O . PHE A 1 89 ? 19.473 -0.012 -15.068 1.00 88.88 89 PHE A O 1
ATOM 738 N N . GLY A 1 90 ? 17.833 1.473 -14.648 1.00 85.19 90 GLY A N 1
ATOM 739 C CA . GLY A 1 90 ? 17.265 1.515 -15.985 1.00 85.19 90 GLY A CA 1
ATOM 740 C C . GLY A 1 90 ? 16.174 0.472 -16.210 1.00 85.19 90 GLY A C 1
ATOM 741 O O . GLY A 1 90 ? 16.350 -0.726 -15.977 1.00 85.19 90 GLY A O 1
ATOM 742 N N . LEU A 1 91 ? 15.054 0.953 -16.741 1.00 88.88 91 LEU A N 1
ATOM 743 C CA . LEU A 1 91 ? 13.993 0.128 -17.306 1.00 88.88 91 LEU A CA 1
ATOM 744 C C . LEU A 1 91 ? 14.250 -0.051 -18.810 1.00 88.88 91 LEU A C 1
ATOM 746 O O . LEU A 1 91 ? 15.006 0.712 -19.424 1.00 88.88 91 LEU A O 1
ATOM 750 N N . ASN A 1 92 ? 13.680 -1.094 -19.402 1.00 86.69 92 ASN A N 1
ATOM 751 C CA . ASN A 1 92 ? 13.605 -1.194 -20.853 1.00 86.69 92 ASN A CA 1
ATOM 752 C C . ASN A 1 92 ? 12.609 -0.136 -21.361 1.00 86.69 92 ASN A C 1
ATOM 754 O O . ASN A 1 92 ? 11.603 0.148 -20.705 1.00 86.69 92 ASN A O 1
ATOM 758 N N . ASP A 1 93 ? 12.906 0.486 -22.492 1.00 86.06 93 ASP A N 1
ATOM 759 C CA . ASP A 1 93 ? 12.040 1.490 -23.111 1.00 86.06 93 ASP A CA 1
ATOM 760 C C . ASP A 1 93 ? 11.521 0.968 -24.451 1.00 86.06 93 ASP A C 1
ATOM 762 O O . ASP A 1 93 ? 12.263 0.934 -25.435 1.00 86.06 93 ASP A O 1
ATOM 766 N N . PHE A 1 94 ? 10.238 0.595 -24.498 1.00 80.81 94 PHE A N 1
ATOM 767 C CA . PHE A 1 94 ? 9.610 0.043 -25.708 1.00 80.81 94 PHE A CA 1
ATOM 768 C C . PHE A 1 94 ? 9.631 1.024 -26.887 1.00 80.81 94 PHE A C 1
ATOM 770 O O . PHE A 1 94 ? 9.573 0.608 -28.042 1.00 80.81 94 PHE A O 1
ATOM 777 N N . SER A 1 95 ? 9.699 2.331 -26.621 1.00 69.75 95 SER A N 1
ATOM 778 C CA . SER A 1 95 ? 9.674 3.359 -27.664 1.00 69.75 95 SER A CA 1
ATOM 779 C C . SER A 1 95 ? 11.057 3.621 -28.270 1.00 69.75 95 SER A C 1
ATOM 781 O O . SER A 1 95 ? 11.161 3.976 -29.449 1.00 69.75 95 SER A O 1
ATOM 783 N N . ARG A 1 96 ? 12.127 3.420 -27.488 1.00 76.81 96 ARG A N 1
ATOM 784 C CA . ARG A 1 96 ? 13.509 3.765 -27.871 1.00 76.81 96 ARG A CA 1
ATOM 785 C C . ARG A 1 96 ? 14.372 2.563 -28.208 1.00 76.81 96 ARG A C 1
ATOM 787 O O . ARG A 1 96 ? 15.226 2.655 -29.086 1.00 76.81 96 ARG A O 1
ATOM 794 N N . GLU A 1 97 ? 14.184 1.454 -27.508 1.00 83.44 97 GLU A N 1
ATOM 795 C CA . GLU A 1 97 ? 14.951 0.239 -27.740 1.00 83.44 97 GLU A CA 1
ATOM 796 C C . GLU A 1 97 ? 14.273 -0.542 -28.856 1.00 83.44 97 GLU A C 1
ATOM 798 O O . GLU A 1 97 ? 13.183 -1.073 -28.670 1.00 83.44 97 GLU A O 1
ATOM 803 N N . LYS A 1 98 ? 14.908 -0.592 -30.029 1.00 82.00 98 LYS A N 1
ATOM 804 C CA . LYS A 1 98 ? 14.403 -1.321 -31.194 1.00 82.00 98 LYS A CA 1
ATOM 805 C C . LYS A 1 98 ? 15.419 -2.346 -31.670 1.00 82.00 98 LYS A C 1
ATOM 807 O O . LYS A 1 98 ? 16.624 -2.127 -31.562 1.00 82.00 98 LYS A O 1
ATOM 812 N N . ILE A 1 99 ? 14.916 -3.454 -32.194 1.00 83.25 99 ILE A N 1
ATOM 813 C CA . ILE A 1 99 ? 15.704 -4.458 -32.908 1.00 83.25 99 ILE A CA 1
ATOM 814 C C . ILE A 1 99 ? 15.188 -4.558 -34.336 1.00 83.25 99 ILE A C 1
ATOM 816 O O . ILE A 1 99 ? 13.999 -4.370 -34.583 1.00 83.25 99 ILE A O 1
ATOM 820 N N . GLU A 1 100 ? 16.096 -4.820 -35.265 1.00 84.56 100 GLU A N 1
ATOM 821 C CA . GLU A 1 100 ? 15.745 -5.140 -36.643 1.00 84.56 100 GLU A CA 1
ATOM 822 C C . GLU A 1 100 ? 15.263 -6.592 -36.695 1.00 84.56 100 GLU A C 1
ATOM 824 O O . GLU A 1 100 ? 15.920 -7.493 -36.160 1.00 84.56 100 GLU A O 1
ATOM 829 N N . ASP A 1 101 ? 14.086 -6.815 -37.267 1.00 81.44 101 ASP A N 1
ATOM 830 C CA . ASP A 1 101 ? 13.542 -8.151 -37.454 1.00 81.44 101 ASP A CA 1
ATOM 831 C C . ASP A 1 101 ? 14.111 -8.828 -38.716 1.00 81.44 101 ASP A C 1
ATOM 833 O O . ASP A 1 101 ? 14.948 -8.286 -39.436 1.00 81.44 101 ASP A O 1
ATOM 837 N N . VAL A 1 102 ? 13.658 -10.051 -39.006 1.00 82.56 102 VAL A N 1
ATOM 838 C CA . VAL A 1 102 ? 14.128 -10.820 -40.175 1.00 82.56 102 VAL A CA 1
ATOM 839 C C . VAL A 1 102 ? 13.739 -10.200 -41.525 1.00 82.56 102 VAL A C 1
ATOM 841 O O . VAL A 1 102 ? 14.230 -10.651 -42.558 1.00 82.56 102 VAL A O 1
ATOM 844 N N . THR A 1 103 ? 12.845 -9.209 -41.529 1.00 85.19 103 THR A N 1
ATOM 845 C CA . THR A 1 103 ? 12.377 -8.489 -42.722 1.00 85.19 103 THR A CA 1
ATOM 846 C C . THR A 1 103 ? 13.093 -7.153 -42.928 1.00 85.19 103 THR A C 1
ATOM 848 O O . THR A 1 103 ? 12.937 -6.543 -43.986 1.00 85.19 103 THR A O 1
ATOM 851 N N . GLY A 1 104 ? 13.917 -6.727 -41.965 1.00 83.44 104 GLY A N 1
ATOM 852 C CA . GLY A 1 104 ? 14.581 -5.423 -41.965 1.00 83.44 104 GLY A CA 1
ATOM 853 C C . GLY A 1 104 ? 13.757 -4.312 -41.303 1.00 83.44 104 GLY A C 1
ATOM 854 O O . GLY A 1 104 ? 14.144 -3.144 -41.359 1.00 83.44 104 GLY A O 1
ATOM 855 N N . GLU A 1 105 ? 12.616 -4.637 -40.686 1.00 84.38 105 GLU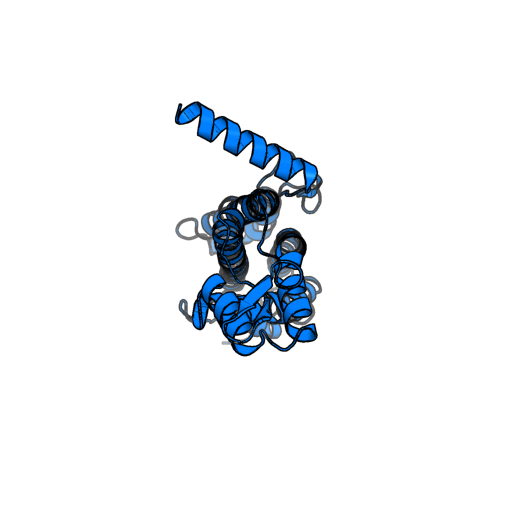 A N 1
ATOM 856 C CA . GLU A 1 105 ? 11.785 -3.664 -39.974 1.00 84.38 105 GLU A CA 1
ATOM 857 C C . GLU A 1 105 ? 12.239 -3.509 -38.517 1.00 84.38 105 GLU A C 1
ATOM 859 O O . GLU A 1 105 ? 12.542 -4.479 -37.822 1.00 84.38 105 GLU A O 1
ATOM 864 N N . TYR A 1 106 ? 12.263 -2.268 -38.021 1.00 81.75 106 TYR A N 1
ATOM 865 C CA . TYR A 1 106 ? 12.592 -1.989 -36.623 1.00 81.75 106 TYR A CA 1
ATOM 866 C C . TYR A 1 106 ? 11.364 -2.130 -35.725 1.00 81.75 106 TYR A C 1
ATOM 868 O O . TYR A 1 106 ? 10.487 -1.261 -35.723 1.00 81.75 106 TYR A O 1
ATOM 876 N N . ILE A 1 107 ? 11.360 -3.163 -34.886 1.00 79.44 107 ILE A N 1
ATOM 877 C CA . ILE A 1 107 ? 10.317 -3.410 -33.884 1.00 79.44 107 ILE A CA 1
ATOM 878 C C . ILE A 1 107 ? 10.802 -3.040 -32.472 1.00 79.44 107 ILE A C 1
ATOM 880 O O . ILE A 1 107 ? 12.000 -3.151 -32.190 1.00 79.44 107 ILE A O 1
ATOM 884 N N . PRO A 1 108 ? 9.906 -2.616 -31.559 1.00 79.56 108 PRO A N 1
ATOM 885 C CA . PRO A 1 108 ? 10.208 -2.473 -30.135 1.00 79.56 108 PRO A CA 1
ATOM 886 C C . PRO A 1 108 ? 10.898 -3.717 -29.573 1.00 79.56 108 PRO A C 1
ATOM 888 O O . PRO A 1 108 ? 10.435 -4.832 -29.797 1.00 79.56 108 PRO A O 1
ATOM 891 N N . ASN A 1 109 ? 11.970 -3.540 -28.809 1.00 80.75 109 ASN A N 1
ATOM 892 C CA . ASN A 1 109 ? 12.723 -4.619 -28.185 1.00 80.75 109 ASN A CA 1
ATOM 893 C C . ASN A 1 109 ? 12.343 -4.772 -26.713 1.00 80.75 109 ASN A C 1
ATOM 895 O O . ASN A 1 109 ? 12.438 -3.813 -25.949 1.00 80.75 109 ASN A O 1
ATOM 899 N N . TYR A 1 110 ? 12.022 -5.997 -26.302 1.00 78.38 110 TYR A N 1
ATOM 900 C CA . TYR A 1 110 ? 11.844 -6.368 -24.900 1.00 78.38 110 TYR A CA 1
ATOM 901 C C . TYR A 1 110 ? 13.032 -7.203 -24.410 1.00 78.38 110 TYR A C 1
ATOM 903 O O . TYR A 1 110 ? 12.945 -8.427 -24.276 1.00 78.38 110 TYR A O 1
ATOM 911 N N . ALA A 1 111 ? 14.163 -6.537 -24.169 1.00 76.88 111 ALA A N 1
ATOM 912 C CA . ALA A 1 111 ? 15.325 -7.141 -23.525 1.00 76.88 111 ALA A CA 1
ATOM 913 C C . ALA A 1 111 ? 15.317 -6.774 -22.036 1.00 76.88 111 ALA A C 1
ATOM 915 O O . ALA A 1 111 ? 15.680 -5.659 -21.657 1.00 76.88 111 ALA A O 1
ATOM 916 N N . GLU A 1 112 ? 14.878 -7.708 -21.190 1.00 73.75 112 GLU A N 1
ATOM 917 C CA . GLU A 1 112 ? 14.758 -7.485 -19.746 1.00 73.75 112 GLU A CA 1
ATOM 918 C C . GLU A 1 112 ? 16.120 -7.154 -19.127 1.00 73.75 112 GLU A C 1
ATOM 920 O O . GLU A 1 112 ? 16.998 -8.005 -18.967 1.00 73.75 112 GLU A O 1
ATOM 925 N N . LYS A 1 113 ? 16.296 -5.883 -18.759 1.00 85.25 113 LYS A N 1
ATOM 926 C CA . LYS A 1 113 ? 17.461 -5.426 -18.001 1.00 85.25 113 LYS A CA 1
ATOM 927 C C . LYS A 1 113 ? 17.368 -5.929 -16.563 1.00 85.25 113 LYS A C 1
ATOM 929 O O . LYS A 1 113 ? 16.282 -6.131 -16.020 1.00 85.25 113 LYS A O 1
ATOM 934 N N . PHE A 1 114 ? 18.519 -6.047 -15.902 1.00 86.00 114 PHE A N 1
ATOM 935 C CA . PHE A 1 114 ? 18.571 -6.407 -14.483 1.00 86.00 114 PHE A CA 1
ATOM 936 C C . PHE A 1 114 ? 17.718 -5.478 -13.602 1.00 86.00 114 PHE A C 1
ATOM 938 O O . PHE A 1 114 ? 16.992 -5.963 -12.732 1.00 86.00 114 PHE A O 1
ATOM 945 N N . GLY A 1 115 ? 17.772 -4.165 -13.862 1.00 91.12 115 GLY A N 1
ATOM 946 C CA . GLY A 1 115 ? 16.936 -3.168 -13.190 1.00 91.12 115 GLY A CA 1
ATOM 947 C C . GLY A 1 115 ? 15.447 -3.465 -13.356 1.00 91.12 115 GLY A C 1
ATOM 948 O O . GLY A 1 115 ? 14.735 -3.550 -12.362 1.00 91.12 115 GLY A O 1
ATOM 949 N N . GLU A 1 116 ? 14.993 -3.741 -14.582 1.00 91.06 116 GLU A N 1
ATOM 950 C CA . GLU A 1 116 ? 13.587 -4.048 -14.868 1.00 91.06 116 GLU A CA 1
ATOM 951 C C . GLU A 1 116 ? 13.082 -5.304 -14.142 1.00 91.06 116 GLU A C 1
ATOM 953 O O . GLU A 1 116 ? 12.028 -5.256 -13.509 1.00 91.06 116 GLU A O 1
ATOM 958 N N . MET A 1 117 ? 13.846 -6.402 -14.143 1.00 90.69 117 MET A N 1
ATOM 959 C CA . MET A 1 117 ? 13.437 -7.632 -13.444 1.00 90.69 117 MET A CA 1
ATOM 960 C C . MET A 1 117 ? 13.203 -7.389 -11.947 1.00 90.69 117 MET A C 1
ATOM 962 O O . MET A 1 117 ? 12.216 -7.846 -11.365 1.00 90.69 117 MET A O 1
ATOM 966 N N . ARG A 1 118 ? 14.116 -6.656 -11.298 1.00 94.50 118 ARG A N 1
ATOM 967 C CA . ARG A 1 118 ? 13.999 -6.335 -9.869 1.00 94.50 118 ARG A CA 1
ATOM 968 C C . ARG A 1 118 ? 12.904 -5.308 -9.613 1.00 94.50 118 ARG A C 1
ATOM 970 O O . ARG A 1 118 ? 12.144 -5.470 -8.663 1.00 94.50 118 ARG A O 1
ATOM 977 N N . TYR A 1 119 ? 12.778 -4.311 -10.478 1.00 95.44 119 TYR A N 1
ATOM 978 C CA . TYR A 1 119 ? 11.711 -3.322 -10.435 1.00 95.44 119 TYR A CA 1
ATOM 979 C C . TYR A 1 119 ? 10.326 -3.985 -10.442 1.00 95.44 119 TYR A C 1
ATOM 981 O O . TYR A 1 119 ? 9.546 -3.776 -9.514 1.00 95.44 119 TYR A O 1
ATOM 989 N N . MET A 1 120 ? 10.048 -4.858 -11.417 1.00 93.25 120 MET A N 1
ATOM 990 C CA . MET A 1 120 ? 8.750 -5.535 -11.546 1.00 93.25 120 MET A CA 1
ATOM 991 C C . MET A 1 120 ? 8.438 -6.458 -10.364 1.00 93.25 120 MET A C 1
ATOM 993 O O . MET A 1 120 ? 7.293 -6.520 -9.901 1.00 93.25 120 MET A O 1
ATOM 997 N N . LEU A 1 121 ? 9.457 -7.141 -9.832 1.00 93.69 121 LEU A N 1
ATOM 998 C CA . LEU A 1 121 ? 9.326 -7.931 -8.610 1.00 93.69 121 LEU A CA 1
ATOM 999 C C . LEU A 1 121 ? 8.848 -7.057 -7.443 1.00 93.69 121 LEU A C 1
ATOM 1001 O O . LEU A 1 121 ? 7.867 -7.392 -6.781 1.00 93.69 121 LEU A O 1
ATOM 1005 N N . TYR A 1 122 ? 9.510 -5.925 -7.201 1.00 96.75 122 TYR A N 1
ATOM 1006 C CA . TYR A 1 122 ? 9.163 -5.056 -6.078 1.00 96.75 122 TYR A CA 1
ATOM 1007 C C . TYR A 1 122 ? 7.837 -4.316 -6.271 1.00 96.75 122 TYR A C 1
ATOM 1009 O O . TYR A 1 122 ? 7.103 -4.166 -5.295 1.00 96.75 122 TYR A O 1
ATOM 1017 N N . VAL A 1 123 ? 7.457 -3.963 -7.504 1.00 95.88 123 VAL A N 1
ATOM 1018 C CA . VAL A 1 123 ? 6.103 -3.465 -7.811 1.00 95.88 123 VAL A CA 1
ATOM 1019 C C . VAL A 1 123 ? 5.051 -4.509 -7.424 1.00 95.88 123 VAL A C 1
ATOM 1021 O O . VAL A 1 123 ? 4.076 -4.188 -6.742 1.00 95.88 123 VAL A O 1
ATOM 1024 N N . SER A 1 124 ? 5.268 -5.776 -7.789 1.00 94.00 124 SER A N 1
ATOM 1025 C CA . SER A 1 124 ? 4.357 -6.874 -7.437 1.00 94.00 124 SER A CA 1
ATOM 1026 C C . SER A 1 124 ? 4.243 -7.051 -5.919 1.00 94.00 124 SER A C 1
ATOM 1028 O O . SER A 1 124 ? 3.137 -7.181 -5.387 1.00 94.00 124 SER A O 1
ATOM 1030 N N . ILE A 1 125 ? 5.373 -6.975 -5.206 1.00 95.06 125 ILE A N 1
ATOM 1031 C CA . ILE A 1 125 ? 5.405 -7.023 -3.739 1.00 95.06 125 ILE A CA 1
ATOM 1032 C C . ILE A 1 125 ? 4.632 -5.838 -3.144 1.00 95.06 125 ILE A C 1
ATOM 1034 O O . ILE A 1 125 ? 3.844 -6.045 -2.224 1.00 95.06 125 ILE A O 1
ATOM 1038 N N . CYS A 1 126 ? 4.783 -4.614 -3.662 1.00 96.56 126 CYS A N 1
ATOM 1039 C CA . CYS A 1 126 ? 4.020 -3.460 -3.179 1.00 96.56 126 CYS A CA 1
ATOM 1040 C C . CYS A 1 126 ? 2.507 -3.695 -3.269 1.00 96.56 126 CYS A C 1
ATOM 1042 O O . CYS A 1 126 ? 1.806 -3.460 -2.284 1.00 96.56 126 CYS A O 1
ATOM 1044 N N . PHE A 1 127 ? 2.001 -4.198 -4.402 1.00 95.12 127 PHE A N 1
ATOM 1045 C CA . PHE A 1 127 ? 0.576 -4.515 -4.557 1.00 95.12 127 PHE A CA 1
ATOM 1046 C C . PHE A 1 127 ? 0.093 -5.548 -3.533 1.00 95.12 127 PHE A C 1
ATOM 1048 O O . PHE A 1 127 ? -0.975 -5.378 -2.943 1.00 95.12 127 PHE A O 1
ATOM 1055 N N . GLU A 1 128 ? 0.881 -6.596 -3.288 1.00 93.81 128 GLU A N 1
ATOM 1056 C CA . GLU A 1 128 ? 0.567 -7.603 -2.272 1.00 93.81 128 GLU A CA 1
ATOM 1057 C C . GLU A 1 128 ? 0.534 -6.997 -0.862 1.00 93.81 128 GLU A C 1
ATOM 1059 O O . GLU A 1 128 ? -0.423 -7.209 -0.116 1.00 93.81 128 GLU A O 1
ATOM 1064 N N . LYS A 1 129 ? 1.551 -6.212 -0.483 1.00 95.94 129 LYS A N 1
ATOM 1065 C CA . LYS A 1 129 ? 1.639 -5.649 0.873 1.00 95.94 129 LYS A CA 1
ATOM 1066 C C . LYS A 1 129 ? 0.592 -4.568 1.128 1.00 95.94 129 LYS A C 1
ATOM 1068 O O . LYS A 1 129 ? 0.046 -4.531 2.226 1.00 95.94 129 LYS A O 1
ATOM 1073 N N . LEU A 1 130 ? 0.252 -3.758 0.124 1.00 96.75 130 LEU A N 1
ATOM 1074 C CA . LEU A 1 130 ? -0.869 -2.815 0.193 1.00 96.75 130 LEU A CA 1
ATOM 1075 C C . LEU A 1 130 ? -2.208 -3.543 0.352 1.00 96.75 130 LEU A C 1
ATOM 1077 O O . LEU A 1 130 ? -3.032 -3.139 1.166 1.00 96.75 130 LEU A O 1
ATOM 1081 N N . TYR A 1 131 ? -2.425 -4.635 -0.385 1.00 94.56 131 TYR A N 1
ATOM 1082 C CA . TYR A 1 131 ? -3.631 -5.451 -0.237 1.00 94.56 131 TYR A CA 1
ATOM 1083 C C . TYR A 1 131 ? -3.736 -6.033 1.179 1.00 94.56 131 TYR A C 1
ATOM 1085 O O . TYR A 1 131 ? -4.771 -5.887 1.826 1.00 94.56 131 TYR A O 1
ATOM 1093 N N . ASN A 1 132 ? -2.640 -6.607 1.685 1.00 95.12 132 ASN A N 1
ATOM 1094 C CA . ASN A 1 132 ? -2.583 -7.150 3.040 1.00 95.12 132 ASN A CA 1
ATOM 1095 C C . ASN A 1 132 ? -2.832 -6.068 4.099 1.00 95.12 132 ASN A C 1
ATOM 1097 O O . ASN A 1 132 ? -3.548 -6.331 5.055 1.00 95.12 132 ASN A O 1
ATOM 1101 N N . PHE A 1 133 ? -2.285 -4.858 3.932 1.00 98.00 133 PHE A N 1
ATOM 1102 C CA . PHE A 1 133 ? -2.549 -3.731 4.832 1.00 98.00 133 PHE A CA 1
ATOM 1103 C C . PHE A 1 133 ? -4.054 -3.451 4.959 1.00 98.00 133 PHE A C 1
ATOM 1105 O O . PHE A 1 133 ? -4.581 -3.371 6.069 1.00 98.00 133 PHE A O 1
ATOM 1112 N N . TRP A 1 134 ? -4.761 -3.349 3.831 1.00 97.75 134 TRP A N 1
ATOM 1113 C CA . TRP A 1 134 ? -6.200 -3.087 3.842 1.00 97.75 134 TRP A CA 1
ATOM 1114 C C . TRP A 1 134 ? -6.995 -4.238 4.454 1.00 97.75 134 TRP A C 1
ATOM 1116 O O . TRP A 1 134 ? -7.919 -3.983 5.222 1.00 97.75 134 TRP A O 1
ATOM 1126 N N . ASP A 1 135 ? -6.621 -5.490 4.187 1.00 95.94 135 ASP A N 1
ATOM 1127 C CA . ASP A 1 135 ? -7.273 -6.633 4.832 1.00 95.94 135 ASP A CA 1
ATOM 1128 C C . ASP A 1 135 ? -7.069 -6.621 6.355 1.00 95.94 135 ASP A C 1
ATOM 1130 O O . ASP A 1 135 ? -8.028 -6.874 7.074 1.00 95.94 135 ASP A O 1
ATOM 1134 N N . ARG A 1 136 ? -5.909 -6.183 6.870 1.00 97.75 136 ARG A N 1
ATOM 1135 C CA . ARG A 1 136 ? -5.707 -6.003 8.324 1.00 97.75 136 ARG A CA 1
ATOM 1136 C C . ARG A 1 136 ? -6.585 -4.900 8.918 1.00 97.75 136 ARG A C 1
ATOM 1138 O O . ARG A 1 136 ? -7.090 -5.055 10.027 1.00 97.75 136 ARG A O 1
ATOM 1145 N N . ILE A 1 137 ? -6.821 -3.811 8.179 1.00 98.31 137 ILE A N 1
ATOM 1146 C CA . ILE A 1 137 ? -7.835 -2.806 8.555 1.00 98.31 137 ILE A CA 1
ATOM 1147 C C . ILE A 1 137 ? -9.228 -3.450 8.596 1.00 98.31 137 ILE A C 1
ATOM 1149 O O . ILE A 1 137 ? -9.992 -3.205 9.529 1.00 98.31 137 ILE A O 1
ATOM 1153 N N . GLY A 1 138 ? -9.550 -4.292 7.610 1.00 97.62 138 GLY A N 1
ATOM 1154 C CA . GLY A 1 138 ? -10.781 -5.079 7.574 1.00 97.62 138 GLY A CA 1
ATOM 1155 C C . GLY A 1 138 ? -10.936 -5.984 8.796 1.00 97.62 138 GLY A C 1
ATOM 1156 O O . GLY A 1 138 ? -11.976 -5.934 9.445 1.00 97.62 138 GLY A O 1
ATOM 1157 N N . ASP A 1 139 ? -9.900 -6.744 9.147 1.00 97.75 139 ASP A N 1
ATOM 1158 C CA . ASP A 1 139 ? -9.879 -7.639 10.309 1.00 97.75 139 ASP A CA 1
ATOM 1159 C C . ASP A 1 139 ? -10.119 -6.879 11.617 1.00 97.75 139 ASP A C 1
ATOM 1161 O O . ASP A 1 139 ? -10.937 -7.293 12.442 1.00 97.75 139 ASP A O 1
ATOM 1165 N N . LEU A 1 140 ? -9.453 -5.731 11.790 1.00 97.69 140 LEU A N 1
ATOM 1166 C CA . LEU A 1 140 ? -9.630 -4.887 12.970 1.00 97.69 140 LEU A CA 1
ATOM 1167 C C . LEU A 1 140 ? -11.066 -4.367 13.080 1.00 97.69 140 LEU A C 1
ATOM 1169 O O . LEU A 1 140 ? -11.675 -4.449 14.145 1.00 97.69 140 LEU A O 1
ATOM 1173 N N . LEU A 1 141 ? -11.627 -3.858 11.981 1.00 97.38 141 LEU A N 1
ATOM 1174 C CA . LEU A 1 141 ? -13.004 -3.367 11.950 1.00 97.38 141 LEU A CA 1
ATOM 1175 C C . LEU A 1 141 ? -14.016 -4.498 12.175 1.00 97.38 141 LEU A C 1
ATOM 1177 O O . LEU A 1 141 ? -14.957 -4.325 12.943 1.00 97.38 141 LEU A O 1
ATOM 1181 N N . HIS A 1 142 ? -13.814 -5.657 11.549 1.00 96.75 142 HIS A N 1
ATOM 1182 C CA . HIS A 1 142 ? -14.639 -6.848 11.747 1.00 96.75 142 HIS A CA 1
ATOM 1183 C C . HIS A 1 142 ? -14.700 -7.249 13.221 1.00 96.75 142 HIS A C 1
ATOM 1185 O O . HIS A 1 142 ? -15.792 -7.443 13.757 1.00 96.75 142 HIS A O 1
ATOM 1191 N N . LEU A 1 143 ? -13.536 -7.304 13.876 1.00 95.50 143 LEU A N 1
ATOM 1192 C CA . LEU A 1 143 ? -13.428 -7.606 15.295 1.00 95.50 143 LEU A CA 1
ATOM 1193 C C . LEU A 1 143 ? -14.133 -6.545 16.148 1.00 95.50 143 LEU A C 1
ATOM 1195 O O . LEU A 1 143 ? -14.977 -6.891 16.969 1.00 95.50 143 LEU A O 1
ATOM 1199 N N . CYS A 1 144 ? -13.810 -5.263 15.958 1.00 94.81 144 CYS A N 1
ATOM 1200 C CA . CYS A 1 144 ? -14.326 -4.177 16.796 1.00 94.81 144 CYS A CA 1
ATOM 1201 C C . CYS A 1 144 ? -15.842 -3.978 16.684 1.00 94.81 144 CYS A C 1
ATOM 1203 O O . CYS A 1 144 ? -16.466 -3.584 17.666 1.00 94.81 144 CYS A O 1
ATOM 1205 N N . PHE A 1 145 ? -16.425 -4.250 15.515 1.00 94.06 145 PHE A N 1
ATOM 1206 C CA . PHE A 1 145 ? -17.868 -4.156 15.279 1.00 94.06 145 PHE A CA 1
ATOM 1207 C C . PHE A 1 145 ? -18.609 -5.490 15.464 1.00 94.06 145 PHE A C 1
ATOM 1209 O O . PHE A 1 145 ? -19.815 -5.530 15.227 1.00 94.06 145 PHE A O 1
ATOM 1216 N N . GLU A 1 146 ? -17.909 -6.564 15.861 1.00 93.31 146 GLU A N 1
ATOM 1217 C CA . GLU A 1 146 ? -18.466 -7.914 16.059 1.00 93.31 146 GLU A CA 1
ATOM 1218 C C . GLU A 1 146 ? -19.355 -8.350 14.878 1.00 93.31 146 GLU A C 1
ATOM 1220 O O . GLU A 1 146 ? -20.471 -8.846 15.043 1.00 93.31 146 GLU A O 1
ATOM 1225 N N . LEU A 1 147 ? -18.881 -8.097 13.654 1.00 93.94 147 LEU A N 1
ATOM 1226 C CA . LEU A 1 147 ? -19.677 -8.317 12.451 1.00 93.94 147 LEU A CA 1
ATOM 1227 C C . LEU A 1 147 ? -19.872 -9.812 12.197 1.00 93.94 147 LEU A C 1
ATOM 1229 O O . LEU A 1 147 ? -18.929 -10.590 12.216 1.00 93.94 147 LEU A O 1
ATOM 1233 N N . ASP A 1 148 ? -21.094 -10.201 11.846 1.00 93.75 148 ASP A N 1
ATOM 1234 C CA . ASP A 1 148 ? -21.394 -11.570 11.425 1.00 93.75 148 ASP A CA 1
ATOM 1235 C C . ASP A 1 148 ? -20.883 -11.826 9.990 1.00 93.75 148 ASP A C 1
ATOM 1237 O O . ASP A 1 148 ? -21.609 -11.626 9.001 1.00 93.75 148 ASP A O 1
ATOM 1241 N N . ILE A 1 149 ? -19.593 -12.162 9.880 1.00 94.38 149 ILE A N 1
ATOM 1242 C CA . ILE A 1 149 ? -18.886 -12.554 8.6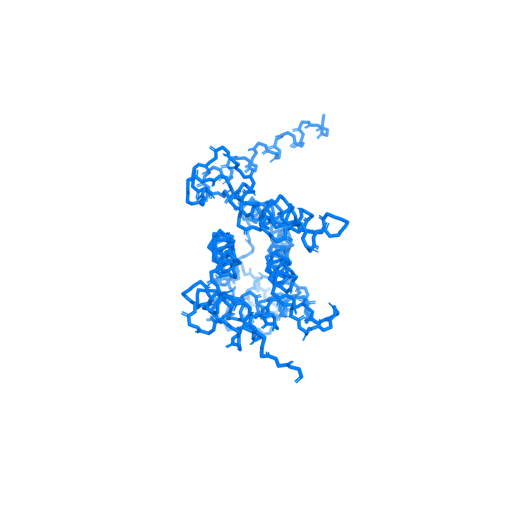55 1.00 94.38 149 ILE A CA 1
ATOM 1243 C C . ILE A 1 149 ? -18.055 -13.814 8.971 1.00 94.38 149 ILE A C 1
ATOM 1245 O O . ILE A 1 149 ? -17.300 -13.820 9.939 1.00 94.38 149 ILE A O 1
ATOM 1249 N N . PRO A 1 150 ? -18.139 -14.888 8.165 1.00 94.00 150 PRO A N 1
ATOM 1250 C CA . PRO A 1 150 ? -17.273 -16.053 8.346 1.00 94.00 150 PRO A CA 1
ATOM 1251 C C . PRO A 1 150 ? -15.788 -15.680 8.249 1.00 94.00 150 PRO A C 1
ATOM 1253 O O . PRO A 1 150 ? -15.416 -14.934 7.344 1.00 94.00 150 PRO A O 1
ATOM 1256 N N . GLU A 1 151 ? -14.937 -16.250 9.108 1.00 89.81 151 GLU A N 1
ATOM 1257 C CA . GLU A 1 151 ? -13.500 -15.918 9.197 1.00 89.81 151 GLU A CA 1
ATOM 1258 C C . GLU A 1 151 ? -12.778 -15.974 7.839 1.00 89.81 151 GLU A C 1
ATOM 1260 O O . GLU A 1 151 ? -11.999 -15.092 7.493 1.00 89.81 151 GLU A O 1
ATOM 1265 N N . ASN A 1 152 ? -13.102 -16.961 7.000 1.00 92.12 152 ASN A N 1
ATOM 1266 C CA . ASN A 1 152 ? -12.511 -17.123 5.668 1.00 92.12 152 ASN A CA 1
ATOM 1267 C C . ASN A 1 152 ? -13.032 -16.133 4.607 1.00 92.12 152 ASN A C 1
ATOM 1269 O O . ASN A 1 152 ? -12.691 -16.260 3.431 1.00 92.12 152 ASN A O 1
ATOM 1273 N N . LYS A 1 153 ? -13.906 -15.202 4.990 1.00 94.50 153 LYS A N 1
ATOM 1274 C CA . LYS A 1 153 ? -14.499 -14.171 4.128 1.00 94.50 153 LYS A CA 1
ATOM 1275 C C . LYS A 1 153 ? -14.264 -12.757 4.656 1.00 94.50 153 LYS A C 1
ATOM 1277 O O . LYS A 1 153 ? -14.823 -11.809 4.098 1.00 94.50 153 LYS A O 1
ATOM 1282 N N . VAL A 1 154 ? -13.464 -12.609 5.710 1.00 94.44 154 VAL A N 1
ATOM 1283 C CA . VAL A 1 154 ? -13.103 -11.302 6.254 1.00 94.44 154 VAL A CA 1
ATOM 1284 C C . VAL A 1 154 ? -12.071 -10.670 5.325 1.00 94.44 154 VAL A C 1
ATOM 1286 O O . VAL A 1 154 ? -10.893 -10.996 5.336 1.00 94.44 154 VAL A O 1
ATOM 1289 N N . TYR A 1 155 ? -12.565 -9.791 4.459 1.00 94.94 155 TYR A N 1
ATOM 1290 C CA . TYR A 1 155 ? -11.762 -8.978 3.553 1.00 94.94 155 TYR A CA 1
ATOM 1291 C C . TYR A 1 155 ? -12.251 -7.545 3.634 1.00 94.94 155 TYR A C 1
ATOM 1293 O O . TYR A 1 155 ? -13.453 -7.312 3.823 1.00 94.94 155 TYR A O 1
ATOM 1301 N N . PHE A 1 156 ? -11.360 -6.584 3.391 1.00 96.44 156 PHE A N 1
ATOM 1302 C CA . PHE A 1 156 ? -11.701 -5.165 3.491 1.00 96.44 156 PHE A CA 1
ATOM 1303 C C . PHE A 1 156 ? -13.003 -4.784 2.753 1.00 96.44 156 PHE A C 1
ATOM 1305 O O . PHE A 1 156 ? -13.889 -4.198 3.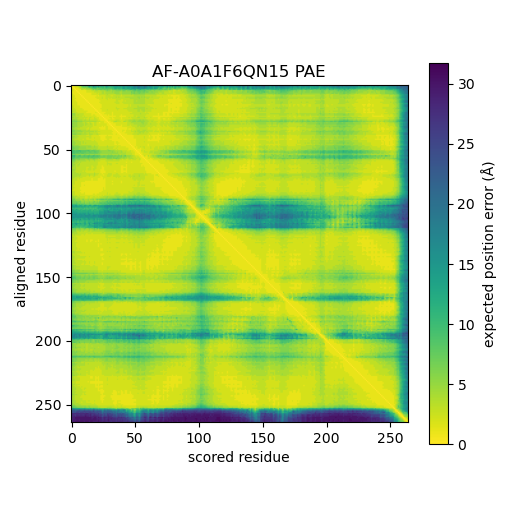379 1.00 96.44 156 PHE A O 1
ATOM 1312 N N . PRO A 1 157 ? -13.236 -5.185 1.482 1.00 95.69 157 PRO A N 1
ATOM 1313 C CA . PRO A 1 157 ? -14.483 -4.858 0.788 1.00 95.69 157 PRO A CA 1
ATOM 1314 C C . PRO A 1 157 ? -15.744 -5.430 1.445 1.00 95.69 157 PRO A C 1
ATOM 1316 O O . PRO A 1 157 ? -16.784 -4.776 1.422 1.00 95.69 157 PRO A O 1
ATOM 1319 N N . VAL A 1 158 ? -15.661 -6.646 1.991 1.00 96.56 158 VAL A N 1
ATOM 1320 C CA . VAL A 1 158 ? -16.800 -7.347 2.606 1.00 96.56 158 VAL A CA 1
ATOM 1321 C C . VAL A 1 158 ? -17.166 -6.678 3.928 1.00 96.56 158 VAL A C 1
ATOM 1323 O O . VAL A 1 158 ? -18.342 -6.450 4.207 1.00 96.56 158 VAL A O 1
ATOM 1326 N N . VAL A 1 159 ? -16.153 -6.298 4.708 1.00 97.06 159 VAL A N 1
ATOM 1327 C CA . VAL A 1 159 ? -16.321 -5.593 5.982 1.00 97.06 159 VAL A CA 1
ATOM 1328 C C . VAL A 1 159 ? -16.964 -4.225 5.770 1.00 97.06 159 VAL A C 1
ATOM 1330 O O . VAL A 1 159 ? -17.965 -3.917 6.413 1.00 97.06 159 VAL A O 1
ATOM 1333 N N . ILE A 1 160 ? -16.461 -3.426 4.823 1.00 96.69 160 ILE A N 1
ATOM 1334 C CA . ILE A 1 160 ? -17.037 -2.108 4.511 1.00 96.69 160 ILE A CA 1
ATOM 1335 C C . ILE A 1 160 ? -18.484 -2.224 4.004 1.00 96.69 160 ILE A C 1
ATOM 1337 O O . ILE A 1 160 ? -19.329 -1.401 4.362 1.00 96.69 160 ILE A O 1
ATOM 1341 N N . ASP A 1 161 ? -18.808 -3.247 3.209 1.00 94.50 161 ASP A N 1
ATOM 1342 C CA . ASP A 1 161 ? -20.188 -3.484 2.772 1.00 94.50 161 ASP A CA 1
ATOM 1343 C C . ASP A 1 161 ? -21.115 -3.816 3.952 1.00 94.50 161 ASP A C 1
ATOM 1345 O O . ASP A 1 161 ? -22.196 -3.237 4.076 1.00 94.50 161 ASP A O 1
ATOM 1349 N N . LYS A 1 162 ? -20.672 -4.671 4.883 1.00 94.31 162 LYS A N 1
ATOM 1350 C CA . LYS A 1 162 ? -21.444 -4.998 6.092 1.00 94.31 162 LYS A CA 1
ATOM 1351 C C . LYS A 1 162 ? -21.615 -3.776 7.006 1.00 94.31 162 LYS A C 1
ATOM 1353 O O . LYS A 1 162 ? -22.723 -3.545 7.490 1.00 94.31 162 LYS A O 1
ATOM 1358 N N . LEU A 1 163 ? -20.571 -2.959 7.18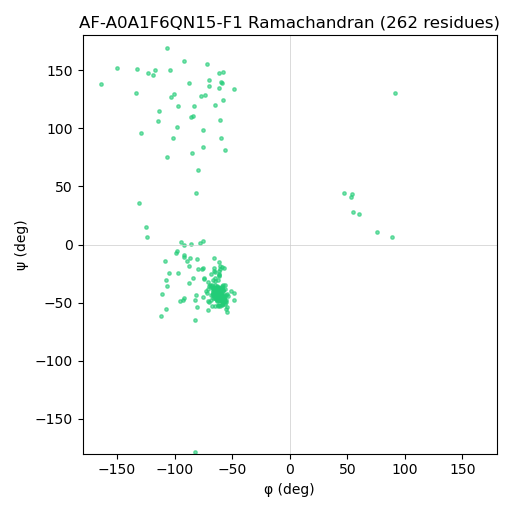0 1.00 93.44 163 LEU A N 1
ATOM 1359 C CA . LEU A 1 163 ? -20.615 -1.721 7.975 1.00 93.44 163 LEU A CA 1
ATOM 1360 C C . LEU A 1 163 ? -21.601 -0.687 7.431 1.00 93.44 163 LEU A C 1
ATOM 1362 O O . LEU A 1 163 ? -22.169 0.073 8.212 1.00 93.44 163 LEU A O 1
ATOM 1366 N N . SER A 1 164 ? -21.891 -0.701 6.126 1.00 90.06 164 SER A N 1
ATOM 1367 C CA . SER A 1 164 ? -22.900 0.188 5.534 1.00 90.06 164 SER A CA 1
ATOM 1368 C C . SER A 1 164 ? -24.291 0.049 6.158 1.00 90.06 164 SER A C 1
ATOM 1370 O O . SER A 1 164 ? -25.096 0.968 6.048 1.00 90.06 164 SER A O 1
ATOM 1372 N N . LYS A 1 165 ? -24.566 -1.075 6.829 1.00 85.62 165 LYS A N 1
ATOM 1373 C CA . LYS A 1 165 ? -25.825 -1.342 7.533 1.00 85.62 165 LYS A CA 1
ATOM 1374 C C . LYS A 1 165 ? -25.820 -0.862 8.987 1.00 85.62 165 LYS A C 1
ATOM 1376 O O . LYS A 1 165 ? -26.881 -0.808 9.594 1.00 85.62 165 LYS A O 1
ATOM 1381 N N . VAL A 1 166 ? -24.646 -0.548 9.538 1.00 82.94 166 VAL A N 1
ATOM 1382 C CA . VAL A 1 166 ? -24.444 -0.235 10.962 1.00 82.94 166 VAL A CA 1
ATOM 1383 C C . VAL A 1 166 ? -24.103 1.242 11.164 1.00 82.94 166 VAL A C 1
ATOM 1385 O O . VAL A 1 166 ? -24.637 1.878 12.064 1.00 82.94 166 VAL A O 1
ATOM 1388 N N . THR A 1 167 ? -23.245 1.814 10.315 1.00 84.19 167 THR A N 1
ATOM 1389 C CA . THR A 1 167 ? -22.659 3.154 10.516 1.00 84.19 167 THR A CA 1
ATOM 1390 C C . THR A 1 167 ? -22.778 4.046 9.280 1.00 84.19 167 THR A C 1
ATOM 1392 O O . THR A 1 167 ? -21.908 4.864 8.988 1.00 84.19 167 THR A O 1
ATOM 1395 N N . SER A 1 168 ? -23.886 3.931 8.542 1.00 82.56 168 SER A N 1
ATOM 1396 C CA . SER A 1 168 ? -24.063 4.578 7.232 1.00 82.56 168 SER A CA 1
ATOM 1397 C C . SER A 1 168 ? -23.981 6.109 7.231 1.00 82.56 168 SER A C 1
ATOM 1399 O O . SER A 1 168 ? -23.841 6.676 6.155 1.00 82.56 168 SER A O 1
ATOM 1401 N N . GLN A 1 169 ? -24.139 6.756 8.390 1.00 87.12 169 GLN A N 1
ATOM 1402 C CA . GLN A 1 169 ? -24.112 8.217 8.564 1.00 87.12 169 GLN A CA 1
ATOM 1403 C C . GLN A 1 169 ? -22.747 8.740 9.037 1.00 87.12 169 GLN A C 1
ATOM 1405 O O . GLN A 1 169 ? -22.558 9.947 9.170 1.00 87.12 169 GLN A O 1
ATOM 1410 N N . SER A 1 170 ? -21.801 7.848 9.343 1.00 93.06 170 SER A N 1
ATOM 1411 C CA . SER A 1 170 ? -20.485 8.245 9.833 1.00 93.06 170 SER A CA 1
ATOM 1412 C C . SER A 1 170 ? -19.639 8.833 8.706 1.00 93.06 170 SER A C 1
ATOM 1414 O O . SER A 1 170 ? -19.422 8.203 7.667 1.00 93.06 170 SER A O 1
ATOM 1416 N N . ASN A 1 171 ? -19.077 10.020 8.942 1.00 95.31 171 ASN A N 1
ATOM 1417 C CA . ASN A 1 171 ? -18.103 10.620 8.030 1.00 95.31 171 ASN A CA 1
ATOM 1418 C C . ASN A 1 171 ? -16.864 9.727 7.864 1.00 95.31 171 ASN A C 1
ATOM 1420 O O . ASN A 1 171 ? -16.360 9.578 6.752 1.00 95.31 171 ASN A O 1
ATOM 1424 N N . ASN A 1 172 ? -16.404 9.081 8.939 1.00 96.56 172 ASN A N 1
ATOM 1425 C CA . ASN A 1 172 ? -15.262 8.169 8.885 1.00 96.56 172 ASN A CA 1
ATOM 1426 C C . ASN A 1 172 ? -15.583 6.913 8.064 1.00 96.56 172 ASN A C 1
ATOM 1428 O O . ASN A 1 172 ? -14.754 6.458 7.271 1.00 96.56 172 ASN A O 1
ATOM 1432 N N . PHE A 1 173 ? -16.813 6.400 8.169 1.00 96.38 173 PHE A N 1
ATOM 1433 C CA . PHE A 1 173 ? -17.290 5.343 7.278 1.00 96.38 173 PHE A CA 1
ATOM 1434 C C . PHE A 1 173 ? -17.306 5.796 5.810 1.00 96.38 173 PHE A C 1
ATOM 1436 O O . PHE A 1 173 ? -16.848 5.056 4.938 1.00 96.38 173 PHE A O 1
ATOM 1443 N N . HIS A 1 174 ? -17.785 7.008 5.513 1.00 96.19 174 HIS A N 1
ATOM 1444 C CA . HIS A 1 174 ? -17.785 7.537 4.147 1.00 96.19 174 HIS A CA 1
ATOM 1445 C C . HIS A 1 174 ? -16.376 7.671 3.559 1.00 96.19 174 HIS A C 1
ATOM 1447 O O . HIS A 1 174 ? -16.194 7.344 2.386 1.00 96.19 174 HIS A O 1
ATOM 1453 N N . ILE A 1 175 ? -15.383 8.063 4.363 1.00 96.94 175 ILE A N 1
ATOM 1454 C CA . ILE A 1 175 ? -13.971 8.093 3.951 1.00 96.94 175 ILE A CA 1
ATOM 1455 C C . ILE A 1 175 ? -13.494 6.684 3.574 1.00 96.94 175 ILE A C 1
ATOM 1457 O O . ILE A 1 175 ? -13.024 6.474 2.457 1.00 96.94 175 ILE A O 1
ATOM 1461 N N . LEU A 1 176 ? -13.690 5.688 4.447 1.00 97.19 176 LEU A N 1
ATOM 1462 C CA . LEU A 1 176 ? -13.298 4.299 4.163 1.00 97.19 176 LEU A CA 1
ATOM 1463 C C . LEU A 1 176 ? -14.021 3.727 2.937 1.00 97.19 176 LEU A C 1
ATOM 1465 O O . LEU A 1 176 ? -13.428 3.009 2.130 1.00 97.19 176 LEU A O 1
ATOM 1469 N N . LYS A 1 177 ? -15.301 4.068 2.766 1.00 96.12 177 LYS A N 1
ATOM 1470 C CA . LYS A 1 177 ? -16.087 3.691 1.591 1.00 96.12 177 LYS A CA 1
ATOM 1471 C C . LYS A 1 177 ? -15.528 4.337 0.323 1.00 96.12 177 LYS A C 1
ATOM 1473 O O . LYS A 1 177 ? -15.428 3.659 -0.696 1.00 96.12 177 LYS A O 1
ATOM 1478 N N . ASN A 1 178 ? -15.140 5.610 0.371 1.00 95.38 178 ASN A N 1
ATOM 1479 C CA . ASN A 1 178 ? -14.521 6.292 -0.763 1.00 95.38 178 ASN A CA 1
ATOM 1480 C C . ASN A 1 178 ? -13.188 5.636 -1.151 1.00 95.38 178 ASN A C 1
ATOM 1482 O O . ASN A 1 178 ? -13.013 5.270 -2.312 1.00 95.38 178 ASN A O 1
ATOM 1486 N N . ILE A 1 179 ? -12.317 5.374 -0.169 1.00 95.81 179 ILE A N 1
ATOM 1487 C CA . ILE A 1 179 ? -11.058 4.638 -0.364 1.00 95.81 179 ILE A CA 1
ATOM 1488 C C . ILE A 1 179 ? -11.326 3.269 -1.004 1.00 95.81 179 ILE A C 1
ATOM 1490 O O . ILE A 1 179 ? -10.641 2.877 -1.949 1.00 95.81 179 ILE A O 1
ATOM 1494 N N . LEU A 1 180 ? -12.353 2.542 -0.545 1.00 93.75 180 LEU A N 1
ATOM 1495 C CA . LEU A 1 180 ? -12.721 1.254 -1.132 1.00 93.75 180 LEU A CA 1
ATOM 1496 C C . LEU A 1 180 ? -13.045 1.369 -2.630 1.00 93.75 180 LEU A C 1
ATOM 1498 O O . LEU A 1 180 ? -12.616 0.522 -3.415 1.00 93.75 180 LEU A O 1
ATOM 1502 N N . TYR A 1 181 ? -13.856 2.345 -3.033 1.00 91.69 181 TYR A N 1
ATOM 1503 C CA . TYR A 1 181 ? -14.337 2.427 -4.414 1.00 91.69 181 TYR A CA 1
ATOM 1504 C C . TYR A 1 181 ? -13.319 3.056 -5.363 1.00 91.69 181 TYR A C 1
ATOM 1506 O O . TYR A 1 181 ? -13.112 2.514 -6.451 1.00 91.69 181 TYR A O 1
ATOM 1514 N N . MET A 1 182 ? -12.670 4.142 -4.949 1.00 89.31 182 MET A N 1
ATOM 1515 C CA . MET A 1 182 ? -11.760 4.903 -5.803 1.00 89.31 182 MET A CA 1
ATOM 1516 C C . MET A 1 182 ? -10.383 4.243 -5.882 1.00 89.31 182 MET A C 1
ATOM 1518 O O . MET A 1 182 ? -9.914 3.911 -6.971 1.00 89.31 182 MET A O 1
ATOM 1522 N N . ASP A 1 183 ? -9.769 3.969 -4.734 1.00 91.06 183 ASP A N 1
ATOM 1523 C CA . ASP A 1 183 ? -8.374 3.534 -4.667 1.00 91.06 183 ASP A CA 1
ATOM 1524 C C . ASP A 1 183 ? -8.240 2.015 -4.615 1.00 91.06 183 ASP A C 1
ATOM 1526 O O . ASP A 1 183 ? -7.520 1.415 -5.414 1.00 91.06 183 ASP A O 1
ATOM 1530 N N . TYR A 1 184 ? -8.989 1.352 -3.735 1.00 89.62 184 TYR A N 1
ATOM 1531 C CA . TYR A 1 184 ? -8.862 -0.092 -3.578 1.00 89.62 184 TYR A CA 1
ATOM 1532 C C . TYR A 1 184 ? -9.437 -0.850 -4.781 1.00 89.62 184 TYR A C 1
ATOM 1534 O O . TYR A 1 184 ? -8.743 -1.654 -5.397 1.00 89.62 184 TYR A O 1
ATOM 1542 N N . LYS A 1 185 ? -10.710 -0.640 -5.140 1.00 88.62 185 LYS A N 1
ATOM 1543 C CA . LYS A 1 185 ? -11.343 -1.348 -6.268 1.00 88.62 185 LYS A CA 1
ATOM 1544 C C . LYS A 1 185 ? -10.869 -0.803 -7.614 1.00 88.62 185 LYS A C 1
ATOM 1546 O O . LYS A 1 185 ? -10.572 -1.607 -8.497 1.00 88.62 185 LYS A O 1
ATOM 1551 N N . GLY A 1 186 ? -10.811 0.522 -7.759 1.00 83.75 186 GLY A N 1
ATOM 1552 C CA . GLY A 1 186 ? -10.447 1.187 -9.012 1.00 83.75 186 GLY A CA 1
ATOM 1553 C C . GLY A 1 186 ? -8.992 0.956 -9.417 1.00 83.75 186 GLY A C 1
ATOM 1554 O O . GLY A 1 186 ? -8.725 0.636 -10.577 1.00 83.75 186 GLY A O 1
ATOM 1555 N N . TYR A 1 187 ? -8.063 1.033 -8.461 1.00 88.69 187 TYR A N 1
ATOM 1556 C CA . TYR A 1 187 ? -6.629 0.960 -8.737 1.00 88.69 187 TYR A CA 1
ATOM 1557 C C . TYR A 1 187 ? -5.969 -0.314 -8.189 1.00 88.69 187 TYR A C 1
ATOM 1559 O O . TYR A 1 187 ? -5.452 -1.121 -8.961 1.00 88.69 187 TYR A O 1
ATOM 1567 N N . LEU A 1 188 ? -5.994 -0.544 -6.875 1.00 88.88 188 LEU A N 1
ATOM 1568 C CA . LEU A 1 188 ? -5.189 -1.600 -6.252 1.00 88.88 188 LEU A CA 1
ATOM 1569 C C . LEU A 1 188 ? -5.606 -3.007 -6.707 1.00 88.88 188 LEU A C 1
ATOM 1571 O O . LEU A 1 188 ? -4.785 -3.798 -7.165 1.00 88.88 188 LEU A O 1
ATOM 1575 N N . ASN A 1 189 ? -6.891 -3.332 -6.592 1.00 85.12 189 ASN A N 1
ATOM 1576 C CA . ASN A 1 189 ? -7.420 -4.660 -6.882 1.00 85.12 189 ASN A CA 1
ATOM 1577 C C . ASN A 1 189 ? -7.482 -4.940 -8.389 1.00 85.12 189 ASN A C 1
ATOM 1579 O O . ASN A 1 189 ? -7.372 -6.096 -8.796 1.00 85.12 189 ASN A O 1
ATOM 1583 N N . SER A 1 190 ? -7.651 -3.907 -9.220 1.00 85.19 190 SER A N 1
ATOM 1584 C CA . SER A 1 190 ? -7.635 -4.057 -10.678 1.00 85.19 190 SER A CA 1
ATOM 1585 C C . SER A 1 190 ? -6.243 -4.471 -11.168 1.00 85.19 190 SER A C 1
ATOM 1587 O O . SER A 1 190 ? -6.137 -5.437 -11.924 1.00 85.19 190 SER A O 1
ATOM 1589 N N . HIS A 1 191 ? -5.181 -3.845 -10.653 1.00 84.56 191 HIS A N 1
ATOM 1590 C CA . HIS A 1 191 ? -3.800 -4.242 -10.934 1.00 84.56 191 HIS A CA 1
ATOM 1591 C C . HIS A 1 191 ? -3.448 -5.568 -10.258 1.00 84.56 191 HIS A C 1
ATOM 1593 O O . HIS A 1 191 ? -3.002 -6.493 -10.931 1.00 84.56 191 HIS A O 1
ATOM 1599 N N . ARG A 1 192 ? -3.746 -5.740 -8.963 1.00 81.81 192 ARG A N 1
ATOM 1600 C CA . ARG A 1 192 ? -3.479 -7.000 -8.249 1.00 81.81 192 ARG A CA 1
ATOM 1601 C C . ARG A 1 192 ? -4.091 -8.201 -8.964 1.00 81.81 192 ARG A C 1
ATOM 1603 O O . ARG A 1 192 ? -3.433 -9.225 -9.079 1.00 81.81 192 ARG A O 1
ATOM 1610 N N . LYS A 1 193 ? -5.335 -8.120 -9.446 1.00 80.81 193 LYS A N 1
ATOM 1611 C CA . LYS A 1 193 ? -5.957 -9.242 -10.170 1.00 80.81 193 LYS A CA 1
ATOM 1612 C C . LYS A 1 193 ? -5.176 -9.616 -11.422 1.00 80.81 193 LYS A C 1
ATOM 1614 O O . LYS A 1 193 ? -4.912 -10.798 -11.614 1.00 80.81 193 LYS A O 1
ATOM 1619 N N . LYS A 1 194 ? -4.760 -8.629 -12.220 1.00 75.12 194 LYS A N 1
ATOM 1620 C CA . LYS A 1 194 ? -3.904 -8.858 -13.395 1.00 75.12 194 LYS A CA 1
ATOM 1621 C C . LYS A 1 194 ? -2.595 -9.563 -13.013 1.00 75.12 194 LYS A C 1
ATOM 1623 O O . LYS A 1 194 ? -2.222 -10.522 -13.675 1.00 75.12 194 LYS A O 1
ATOM 1628 N N . ILE A 1 195 ? -1.976 -9.128 -11.915 1.00 71.12 195 ILE A N 1
ATOM 1629 C CA . ILE A 1 195 ? -0.603 -9.482 -11.509 1.00 71.12 195 ILE A CA 1
ATOM 1630 C C . ILE A 1 195 ? -0.503 -10.765 -10.668 1.00 71.12 195 ILE A C 1
ATOM 1632 O O . ILE A 1 195 ? 0.501 -11.468 -10.684 1.00 71.12 195 ILE A O 1
ATOM 1636 N N . VAL A 1 196 ? -1.511 -11.041 -9.847 1.00 62.69 196 VAL A N 1
ATOM 1637 C CA . VAL A 1 196 ? -1.457 -12.110 -8.837 1.00 62.69 196 VAL A CA 1
ATOM 1638 C C . VAL A 1 196 ? -2.324 -13.296 -9.238 1.00 62.69 196 VAL A C 1
ATOM 1640 O O . VAL A 1 196 ? -2.003 -14.424 -8.886 1.00 62.69 196 VAL A O 1
ATOM 1643 N N . HIS A 1 197 ? -3.418 -13.063 -9.972 1.00 64.56 197 HIS A N 1
ATOM 1644 C CA . HIS A 1 197 ? -4.379 -14.122 -10.304 1.00 64.56 197 HIS A CA 1
ATOM 1645 C C . HIS A 1 197 ? -4.288 -14.614 -11.746 1.00 64.56 197 HIS A C 1
ATOM 1647 O O . HIS A 1 197 ? -4.683 -15.747 -12.002 1.00 64.56 197 HIS A O 1
ATOM 1653 N N . TYR A 1 198 ? -3.784 -13.798 -12.676 1.00 70.00 198 TYR A N 1
ATOM 1654 C CA . TYR A 1 198 ? -3.707 -14.177 -14.089 1.00 70.00 198 TYR A CA 1
ATOM 1655 C C . TYR A 1 198 ? -2.273 -14.468 -14.537 1.00 70.00 198 TYR A C 1
ATOM 1657 O O . TYR A 1 198 ? -2.006 -15.574 -14.999 1.00 70.00 198 TYR A O 1
ATOM 1665 N N . HIS A 1 199 ? -1.343 -13.526 -14.358 1.00 75.50 199 HIS A N 1
ATOM 1666 C CA . HIS A 1 199 ? 0.061 -13.686 -14.754 1.00 75.50 199 HIS A CA 1
ATOM 1667 C C . HIS A 1 199 ? 0.976 -12.883 -13.833 1.00 75.50 199 HIS A C 1
ATOM 1669 O O . HIS A 1 199 ? 0.560 -11.834 -13.358 1.00 75.50 199 HIS A O 1
ATOM 1675 N N . GLN A 1 200 ? 2.229 -13.313 -13.651 1.00 82.31 200 GLN A N 1
ATOM 1676 C CA . GLN A 1 200 ? 3.247 -12.455 -13.034 1.00 82.31 200 GLN A CA 1
ATOM 1677 C C . GLN A 1 200 ? 3.406 -11.154 -13.845 1.00 82.31 200 GLN A C 1
ATOM 1679 O O . GLN A 1 200 ? 3.182 -11.147 -15.059 1.00 82.31 200 GLN A O 1
ATOM 1684 N N . LEU A 1 201 ? 3.748 -10.042 -13.184 1.00 85.62 201 LEU A N 1
ATOM 1685 C CA . LEU A 1 201 ? 3.768 -8.708 -13.804 1.00 85.62 201 LEU A CA 1
ATOM 1686 C C . LEU A 1 201 ? 4.693 -8.644 -15.030 1.00 85.62 201 LEU A C 1
ATOM 1688 O O . LEU A 1 201 ? 4.295 -8.145 -16.077 1.00 85.62 201 LEU A O 1
ATOM 1692 N N . ASP A 1 202 ? 5.896 -9.197 -14.915 1.00 84.38 202 ASP A N 1
ATOM 1693 C CA . ASP A 1 202 ? 6.870 -9.349 -16.000 1.00 84.38 202 ASP A CA 1
ATOM 1694 C C . ASP A 1 202 ? 6.288 -10.145 -17.180 1.00 84.38 202 ASP A C 1
ATOM 1696 O O . ASP A 1 202 ? 6.352 -9.719 -18.335 1.00 84.38 202 ASP A O 1
ATOM 1700 N N . THR A 1 203 ? 5.605 -11.256 -16.889 1.00 86.38 203 THR A N 1
ATOM 1701 C CA . THR A 1 203 ? 4.939 -12.074 -17.910 1.00 86.38 203 THR A CA 1
ATOM 1702 C C . THR A 1 203 ? 3.831 -11.295 -18.622 1.00 86.38 203 THR A C 1
ATOM 1704 O O . THR A 1 203 ? 3.712 -11.396 -19.844 1.00 86.38 203 THR A O 1
ATOM 1707 N N . TYR A 1 204 ? 3.048 -10.495 -17.889 1.00 88.19 204 TYR A N 1
ATOM 1708 C CA . TYR A 1 204 ? 2.029 -9.616 -18.468 1.00 88.19 204 TYR A CA 1
ATOM 1709 C C . TYR A 1 204 ? 2.655 -8.601 -19.431 1.00 88.19 204 TYR A C 1
ATOM 1711 O O . TYR A 1 204 ? 2.262 -8.561 -20.595 1.00 88.19 204 TYR A O 1
ATOM 1719 N N . TYR A 1 205 ? 3.670 -7.846 -19.000 1.00 88.88 205 TYR A N 1
ATOM 1720 C CA . TYR A 1 205 ? 4.321 -6.849 -19.860 1.00 88.88 205 TYR A CA 1
ATOM 1721 C C . TYR A 1 205 ? 4.951 -7.477 -21.100 1.00 88.88 205 TYR A C 1
ATOM 1723 O O . TYR A 1 205 ? 4.793 -6.960 -22.207 1.00 88.88 205 TYR A O 1
ATOM 1731 N N . ARG A 1 206 ? 5.595 -8.635 -20.942 1.00 87.69 206 ARG A N 1
ATOM 1732 C CA . ARG A 1 206 ? 6.176 -9.371 -22.064 1.00 87.69 206 ARG A CA 1
ATOM 1733 C C . ARG A 1 206 ? 5.116 -9.874 -23.041 1.00 87.69 206 ARG A C 1
ATOM 1735 O O . ARG A 1 206 ? 5.358 -9.878 -24.247 1.00 87.69 206 ARG A O 1
ATOM 1742 N N . TYR A 1 207 ? 3.968 -10.330 -22.547 1.00 89.12 207 TYR A N 1
ATOM 1743 C CA . TYR A 1 207 ? 2.860 -10.782 -23.387 1.00 89.12 207 TYR A CA 1
ATOM 1744 C C . TYR A 1 207 ? 2.219 -9.619 -24.153 1.00 89.12 207 TYR A C 1
ATOM 1746 O O . TYR A 1 207 ? 2.049 -9.705 -25.371 1.00 89.12 207 TYR A O 1
ATOM 1754 N N . GLU A 1 208 ? 1.925 -8.521 -23.457 1.00 89.44 208 GLU A N 1
ATOM 1755 C CA . GLU A 1 208 ? 1.342 -7.312 -24.042 1.00 89.44 208 GLU A CA 1
ATOM 1756 C C . GLU A 1 208 ? 2.262 -6.691 -25.097 1.00 89.44 208 GLU A C 1
ATOM 1758 O O . GLU A 1 208 ? 1.798 -6.347 -26.185 1.00 89.44 208 GLU A O 1
ATOM 1763 N N . TRP A 1 209 ? 3.574 -6.655 -24.838 1.00 89.06 209 TRP A N 1
ATOM 1764 C CA . TRP A 1 209 ? 4.573 -6.276 -25.837 1.00 89.06 209 TRP A CA 1
ATOM 1765 C C . TRP A 1 209 ? 4.465 -7.142 -27.100 1.00 89.06 209 TRP A C 1
ATOM 1767 O O . TRP A 1 209 ? 4.245 -6.608 -28.182 1.00 89.06 209 TRP A O 1
ATOM 1777 N N . ARG A 1 210 ? 4.525 -8.478 -26.987 1.00 88.12 210 ARG A N 1
ATOM 1778 C CA . ARG A 1 210 ? 4.468 -9.375 -28.164 1.00 88.12 210 ARG A CA 1
ATOM 1779 C C . ARG A 1 210 ? 3.203 -9.189 -28.994 1.00 88.12 210 ARG A C 1
ATOM 1781 O O . ARG A 1 210 ? 3.250 -9.287 -30.216 1.00 88.12 210 ARG A O 1
ATOM 1788 N N . ARG A 1 211 ? 2.066 -8.974 -28.334 1.00 91.12 211 ARG A N 1
ATOM 1789 C CA . ARG A 1 211 ? 0.763 -8.861 -28.996 1.00 91.12 211 ARG A CA 1
ATOM 1790 C C . ARG A 1 211 ? 0.588 -7.524 -29.719 1.00 91.12 211 ARG A C 1
ATOM 1792 O O . ARG A 1 211 ? -0.133 -7.469 -30.713 1.00 91.12 211 ARG A O 1
ATOM 1799 N N . HIS A 1 212 ? 1.233 -6.472 -29.222 1.00 90.38 212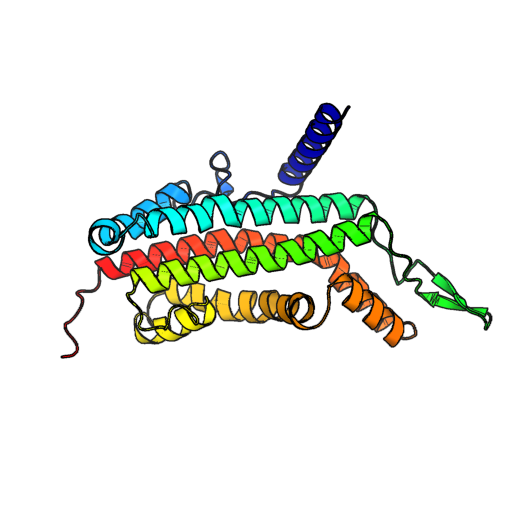 HIS A N 1
ATOM 1800 C CA . HIS A 1 212 ? 1.002 -5.096 -29.652 1.00 90.38 212 HIS A CA 1
ATOM 1801 C C . HIS A 1 212 ? 2.271 -4.376 -30.131 1.00 90.38 212 HIS A C 1
ATOM 1803 O O . HIS A 1 212 ? 2.240 -3.163 -30.293 1.00 90.38 212 HIS A O 1
ATOM 1809 N N . MET A 1 213 ? 3.370 -5.087 -30.411 1.00 87.25 213 MET A N 1
ATOM 1810 C CA . MET A 1 213 ? 4.657 -4.484 -30.808 1.00 87.25 213 MET A CA 1
ATOM 1811 C C . MET A 1 213 ? 4.588 -3.611 -32.073 1.00 87.25 213 MET A C 1
ATOM 1813 O O . MET A 1 213 ? 5.459 -2.778 -32.281 1.00 87.25 213 MET A O 1
ATOM 1817 N N . GLN A 1 214 ? 3.550 -3.775 -32.897 1.00 86.94 214 GLN A N 1
ATOM 1818 C CA . GLN A 1 214 ? 3.299 -2.958 -34.091 1.00 86.94 214 GLN A CA 1
ATOM 1819 C C . GLN A 1 214 ? 2.398 -1.732 -33.823 1.00 86.94 214 GLN A C 1
ATOM 1821 O O . GLN A 1 214 ? 2.237 -0.872 -34.685 1.00 86.94 214 GLN A O 1
ATOM 1826 N N . ASP A 1 215 ? 1.798 -1.628 -32.634 1.00 90.44 215 ASP A N 1
ATOM 1827 C CA . ASP A 1 215 ? 0.953 -0.506 -32.217 1.00 90.44 215 ASP A CA 1
ATOM 1828 C C . ASP A 1 215 ? 1.747 0.429 -31.294 1.00 90.44 215 ASP A C 1
ATOM 1830 O O . ASP A 1 215 ? 1.782 0.262 -30.072 1.00 90.44 215 ASP A O 1
ATOM 1834 N N . GLN A 1 216 ? 2.387 1.441 -31.887 1.00 87.44 216 GLN A N 1
ATOM 1835 C CA . GLN A 1 216 ? 3.217 2.398 -31.147 1.00 87.44 216 GLN A CA 1
ATOM 1836 C C . GLN A 1 216 ? 2.435 3.117 -30.041 1.00 87.44 216 GLN A C 1
ATOM 1838 O O . GLN A 1 216 ? 2.948 3.297 -28.941 1.00 87.44 216 GLN A O 1
ATOM 1843 N N . LYS A 1 217 ? 1.170 3.477 -30.293 1.00 90.88 217 LYS A N 1
ATOM 1844 C CA . LYS A 1 217 ? 0.335 4.165 -29.300 1.00 90.88 217 LYS A CA 1
ATOM 1845 C C . LYS A 1 217 ? 0.070 3.267 -28.092 1.00 90.88 217 LYS A C 1
ATOM 1847 O O . LYS A 1 217 ? 0.020 3.750 -26.959 1.00 90.88 217 LYS A O 1
ATOM 1852 N N . TYR A 1 218 ? -0.112 1.969 -28.325 1.00 91.69 218 TYR A N 1
ATOM 1853 C CA . TYR A 1 218 ? -0.245 0.996 -27.249 1.00 91.69 218 TYR A CA 1
ATOM 1854 C C . TYR A 1 218 ? 1.067 0.809 -26.481 1.00 91.69 218 TYR A C 1
ATOM 1856 O O . TYR A 1 218 ? 1.042 0.805 -25.251 1.00 91.69 218 TYR A O 1
ATOM 1864 N N . MET A 1 219 ? 2.205 0.716 -27.175 1.00 90.06 219 MET A N 1
ATOM 1865 C CA . MET A 1 219 ? 3.527 0.618 -26.539 1.00 90.06 219 MET A CA 1
ATOM 1866 C C . MET A 1 219 ? 3.839 1.835 -25.663 1.00 90.06 219 MET A C 1
ATOM 1868 O O . MET A 1 219 ? 4.287 1.659 -24.531 1.00 90.06 219 MET A O 1
ATOM 1872 N N . ASP A 1 220 ? 3.526 3.046 -26.127 1.00 90.38 220 ASP A N 1
ATOM 1873 C CA . ASP A 1 220 ? 3.718 4.278 -25.352 1.00 90.38 220 ASP A CA 1
ATOM 1874 C C . ASP A 1 220 ? 2.859 4.270 -24.081 1.00 90.38 220 ASP A C 1
ATOM 1876 O O . ASP A 1 220 ? 3.332 4.607 -22.996 1.00 90.38 220 ASP A O 1
ATOM 1880 N N . LYS A 1 221 ? 1.602 3.817 -24.186 1.00 91.62 221 LYS A N 1
ATOM 1881 C CA . LYS A 1 221 ? 0.710 3.671 -23.028 1.00 91.62 221 LYS A CA 1
ATOM 1882 C C . LYS A 1 221 ? 1.231 2.627 -22.038 1.00 91.62 221 LYS A C 1
ATOM 1884 O O . LYS A 1 221 ? 1.188 2.860 -20.832 1.00 91.62 221 LYS A O 1
ATOM 1889 N N . LEU A 1 222 ? 1.706 1.488 -22.539 1.00 90.06 222 LEU A N 1
ATOM 1890 C CA . LEU A 1 222 ? 2.248 0.408 -21.718 1.00 90.06 222 LEU A CA 1
ATOM 1891 C C . LEU A 1 222 ? 3.523 0.866 -20.987 1.00 90.06 222 LEU A C 1
ATOM 1893 O O . LEU A 1 222 ? 3.681 0.598 -19.796 1.00 90.06 222 LEU A O 1
ATOM 1897 N N . GLN A 1 223 ? 4.397 1.617 -21.666 1.00 91.06 223 GLN A N 1
ATOM 1898 C CA . GLN A 1 223 ? 5.578 2.232 -21.056 1.00 91.06 223 GLN A CA 1
ATOM 1899 C C . GLN A 1 223 ? 5.182 3.262 -19.990 1.00 91.06 223 GLN A C 1
ATOM 1901 O O . GLN A 1 223 ? 5.710 3.222 -18.882 1.00 91.06 223 GLN A O 1
ATOM 1906 N N . GLN A 1 224 ? 4.212 4.133 -20.284 1.00 92.62 224 GLN A N 1
ATOM 1907 C CA . GLN A 1 224 ? 3.732 5.141 -19.338 1.00 92.62 224 GLN A CA 1
ATOM 1908 C C . GLN A 1 224 ? 3.149 4.510 -18.064 1.00 92.62 224 GLN A C 1
ATOM 1910 O O . GLN A 1 224 ? 3.454 4.970 -16.967 1.00 92.62 224 GLN A O 1
ATOM 1915 N N . GLU A 1 225 ? 2.347 3.447 -18.194 1.00 91.50 225 GLU A N 1
ATOM 1916 C CA . GLU A 1 225 ? 1.828 2.677 -17.052 1.00 91.50 225 GLU A CA 1
ATOM 1917 C C . GLU A 1 225 ? 2.977 2.087 -16.221 1.00 91.50 225 GLU A C 1
ATOM 1919 O O . GLU A 1 225 ? 3.006 2.225 -15.000 1.00 91.50 225 GLU A O 1
ATOM 1924 N N . LYS A 1 226 ? 3.976 1.483 -16.882 1.00 91.31 226 LYS A N 1
ATOM 1925 C CA . LYS A 1 226 ? 5.151 0.919 -16.200 1.00 91.31 226 LYS A CA 1
ATOM 1926 C C . LYS A 1 226 ? 5.908 1.978 -15.403 1.00 91.31 226 LYS A C 1
ATOM 1928 O O . LYS A 1 226 ? 6.342 1.712 -14.283 1.00 91.31 226 LYS A O 1
ATOM 1933 N N . GLU A 1 227 ? 6.095 3.159 -15.978 1.00 92.75 227 GLU A N 1
ATOM 1934 C CA . GLU A 1 227 ? 6.866 4.250 -15.380 1.00 92.75 227 GLU A CA 1
ATOM 1935 C C . GLU A 1 227 ? 6.123 4.996 -14.266 1.00 92.75 227 GLU A C 1
ATOM 1937 O O . GLU A 1 227 ? 6.786 5.625 -13.429 1.00 92.75 227 GLU A O 1
ATOM 1942 N N . SER A 1 228 ? 4.784 4.915 -14.233 1.00 94.44 228 SER A N 1
ATOM 1943 C CA . SER A 1 228 ? 3.941 5.589 -13.237 1.00 94.44 228 SER A CA 1
ATOM 1944 C C . SER A 1 228 ? 3.871 4.862 -11.895 1.00 94.44 228 SER A C 1
ATOM 1946 O O . SER A 1 228 ? 3.615 5.506 -10.874 1.00 94.44 228 SER A O 1
ATOM 1948 N N . PHE A 1 229 ? 4.167 3.554 -11.859 1.00 95.44 229 PHE A N 1
ATOM 1949 C CA . PHE A 1 229 ? 4.066 2.750 -10.637 1.00 95.44 229 PHE A CA 1
ATOM 1950 C C . PHE A 1 229 ? 4.712 3.358 -9.383 1.00 95.44 229 PHE A C 1
ATOM 1952 O O . PHE A 1 229 ? 4.073 3.266 -8.337 1.00 95.44 229 PHE A O 1
ATOM 1959 N N . PRO A 1 230 ? 5.909 3.979 -9.400 1.00 97.25 230 PRO A N 1
ATOM 1960 C CA . PRO A 1 230 ? 6.515 4.501 -8.177 1.00 97.25 230 PRO A CA 1
ATOM 1961 C C . PRO A 1 230 ? 5.631 5.572 -7.527 1.00 97.25 230 PRO A C 1
ATOM 1963 O O . PRO A 1 230 ? 5.308 5.472 -6.345 1.00 97.25 230 PRO A O 1
ATOM 1966 N N . GLU A 1 231 ? 5.147 6.533 -8.318 1.00 96.94 231 GLU A N 1
ATOM 1967 C CA . GLU A 1 231 ? 4.292 7.617 -7.825 1.00 96.94 231 GLU A CA 1
ATOM 1968 C C . GLU A 1 231 ? 2.899 7.115 -7.440 1.00 96.94 231 GLU A C 1
ATOM 1970 O O . GLU A 1 231 ? 2.335 7.528 -6.423 1.00 96.94 231 GLU A O 1
ATOM 1975 N N . ASP A 1 232 ? 2.346 6.175 -8.208 1.00 95.94 232 ASP A N 1
ATOM 1976 C CA . ASP A 1 232 ? 1.053 5.587 -7.882 1.00 95.94 232 ASP A CA 1
ATOM 1977 C C . ASP A 1 232 ? 1.096 4.779 -6.578 1.00 95.94 232 ASP A C 1
ATOM 1979 O O . ASP A 1 232 ? 0.211 4.910 -5.729 1.00 95.94 232 ASP A O 1
ATOM 1983 N N . LEU A 1 233 ? 2.139 3.972 -6.379 1.00 97.19 233 LEU A N 1
ATOM 1984 C CA . LEU A 1 233 ? 2.341 3.188 -5.160 1.00 97.19 233 LEU A CA 1
ATOM 1985 C C . LEU A 1 233 ? 2.660 4.080 -3.958 1.00 97.19 233 LEU A C 1
ATOM 1987 O O . LEU A 1 233 ? 2.180 3.809 -2.857 1.00 97.19 233 LEU A O 1
ATOM 1991 N N . LYS A 1 234 ? 3.402 5.172 -4.157 1.00 97.69 234 LYS A N 1
ATOM 1992 C CA . LYS A 1 234 ? 3.642 6.200 -3.137 1.00 97.69 234 LYS A CA 1
ATOM 1993 C C . LYS A 1 234 ? 2.348 6.870 -2.687 1.00 97.69 234 LYS A C 1
ATOM 1995 O O . LYS A 1 234 ? 2.103 6.969 -1.484 1.00 97.69 234 LYS A O 1
ATOM 2000 N N . ARG A 1 235 ? 1.463 7.235 -3.623 1.00 96.25 235 ARG A N 1
ATOM 2001 C CA . ARG A 1 235 ? 0.108 7.716 -3.296 1.00 96.25 235 ARG A CA 1
ATOM 2002 C C . ARG A 1 235 ? -0.656 6.687 -2.461 1.00 96.25 235 ARG A C 1
ATOM 2004 O O . ARG A 1 235 ? -1.224 7.046 -1.433 1.00 96.25 235 ARG A O 1
ATOM 2011 N N . GLN A 1 236 ? -0.636 5.412 -2.858 1.00 96.25 236 GLN A N 1
ATOM 2012 C CA . GLN A 1 236 ? -1.295 4.342 -2.095 1.00 96.25 236 GLN A CA 1
ATOM 2013 C C . GLN A 1 236 ? -0.698 4.159 -0.692 1.00 96.25 236 GLN A C 1
ATOM 2015 O O . GLN A 1 236 ? -1.440 3.943 0.264 1.00 96.25 236 GLN A O 1
ATOM 2020 N N . MET A 1 237 ? 0.621 4.296 -0.536 1.00 96.62 237 MET A N 1
ATOM 2021 C CA . MET A 1 237 ? 1.267 4.277 0.775 1.00 96.62 237 MET A CA 1
ATOM 2022 C C . MET A 1 237 ? 0.786 5.441 1.650 1.00 96.62 237 MET A C 1
ATOM 2024 O O . MET A 1 237 ? 0.483 5.227 2.820 1.00 96.62 237 MET A O 1
ATOM 2028 N N . HIS A 1 238 ? 0.640 6.652 1.109 1.00 94.94 238 HIS A N 1
ATOM 2029 C CA . HIS A 1 238 ? 0.113 7.784 1.881 1.00 94.94 238 HIS A CA 1
ATOM 2030 C C . HIS A 1 238 ? -1.347 7.586 2.315 1.00 94.94 238 HIS A C 1
ATOM 2032 O O . HIS A 1 238 ? -1.698 7.944 3.442 1.00 94.94 238 HIS A O 1
ATOM 2038 N N . LEU A 1 239 ? -2.173 6.934 1.490 1.00 96.50 239 LEU A N 1
ATOM 2039 C CA . LEU A 1 239 ? -3.555 6.587 1.850 1.00 96.50 239 LEU A CA 1
ATOM 2040 C C . LEU A 1 239 ? -3.651 5.652 3.062 1.00 96.50 239 LEU A C 1
ATOM 2042 O O . LEU A 1 239 ? -4.674 5.652 3.745 1.00 96.50 239 LEU A O 1
ATOM 2046 N N . THR A 1 240 ? -2.597 4.894 3.388 1.00 97.44 240 THR A N 1
ATOM 2047 C CA . THR A 1 240 ? -2.593 4.037 4.588 1.00 97.44 240 THR A CA 1
ATOM 2048 C C . THR A 1 240 ? -2.812 4.845 5.868 1.00 97.44 240 THR A C 1
ATOM 2050 O O . THR A 1 240 ? -3.548 4.410 6.753 1.00 97.44 240 THR A O 1
ATOM 2053 N N . LYS A 1 241 ? -2.259 6.063 5.947 1.00 97.44 241 LYS A N 1
ATOM 2054 C CA . LYS A 1 241 ? -2.442 6.973 7.085 1.00 97.44 241 LYS A CA 1
ATOM 2055 C C . LYS A 1 241 ? -3.893 7.424 7.221 1.00 97.44 241 LYS A C 1
ATOM 2057 O O . LYS A 1 241 ? -4.445 7.397 8.321 1.00 97.44 241 LYS A O 1
ATOM 2062 N N . GLU A 1 242 ? -4.511 7.822 6.112 1.00 97.50 242 GLU A N 1
ATOM 2063 C CA . GLU A 1 242 ? -5.923 8.212 6.082 1.00 97.50 242 GLU A CA 1
ATOM 2064 C C . GLU A 1 242 ? -6.828 7.031 6.457 1.00 97.50 242 GLU A C 1
ATOM 2066 O O . GLU A 1 242 ? -7.738 7.186 7.270 1.00 97.50 242 GLU A O 1
ATOM 2071 N N . GLY A 1 243 ? -6.503 5.834 5.959 1.00 97.75 243 GLY A N 1
ATOM 2072 C CA . GLY A 1 243 ? -7.168 4.584 6.317 1.00 97.75 243 GLY A CA 1
ATOM 2073 C C . GLY A 1 243 ? -7.124 4.285 7.815 1.00 97.75 243 GLY A C 1
ATOM 2074 O O . GLY A 1 243 ? -8.171 4.038 8.412 1.00 97.75 243 GLY A O 1
ATOM 2075 N N . VAL A 1 244 ? -5.944 4.365 8.448 1.00 98.38 244 VAL A N 1
ATOM 2076 C CA . VAL A 1 244 ? -5.812 4.186 9.909 1.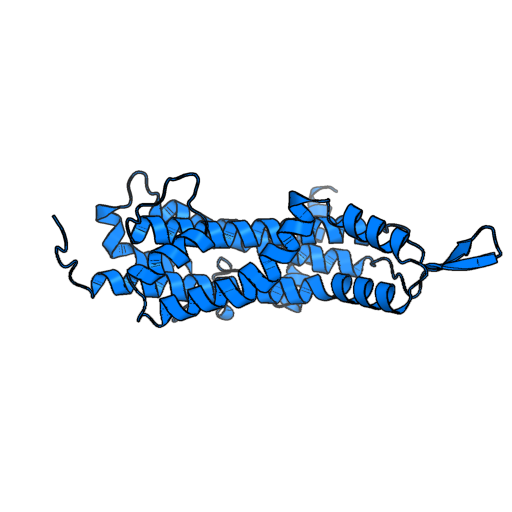00 98.38 244 VAL A CA 1
ATOM 2077 C C . VAL A 1 244 ? -6.609 5.238 10.666 1.00 98.38 244 VAL A C 1
ATOM 2079 O O . VAL A 1 244 ? -7.323 4.893 11.608 1.00 98.38 244 VAL A O 1
ATOM 2082 N N . LYS A 1 245 ? -6.510 6.511 10.265 1.00 98.44 245 LYS A N 1
ATOM 2083 C CA . LYS A 1 245 ? -7.229 7.604 10.929 1.00 98.44 245 LYS A CA 1
ATOM 2084 C C . LYS A 1 245 ? -8.739 7.371 10.891 1.00 98.44 245 LYS A C 1
ATOM 2086 O O . LYS A 1 245 ? -9.388 7.407 11.935 1.00 98.44 245 LYS A O 1
ATOM 2091 N N . ALA A 1 246 ? -9.284 7.105 9.707 1.00 98.19 246 ALA A N 1
ATOM 2092 C CA . ALA A 1 246 ? -10.711 6.879 9.525 1.00 98.19 246 ALA A CA 1
ATOM 2093 C C . ALA A 1 246 ? -11.182 5.620 10.269 1.00 98.19 246 ALA A C 1
ATOM 2095 O O . ALA A 1 246 ? -12.190 5.672 10.967 1.00 98.19 246 ALA A O 1
ATOM 2096 N N . ALA A 1 247 ? -10.433 4.513 10.203 1.00 98.12 247 ALA A N 1
ATOM 2097 C CA . ALA A 1 247 ? -10.772 3.291 10.932 1.00 98.12 247 ALA A CA 1
ATOM 2098 C C . ALA A 1 247 ? -10.758 3.499 12.454 1.00 98.12 247 ALA A C 1
ATOM 2100 O O . ALA A 1 247 ? -11.717 3.132 13.129 1.00 98.12 247 ALA A O 1
ATOM 2101 N N . GLY A 1 248 ? -9.714 4.132 12.995 1.00 97.75 248 GLY A N 1
ATOM 2102 C CA . GLY A 1 248 ? -9.617 4.418 14.426 1.00 97.75 248 GLY A CA 1
ATOM 2103 C C . GLY A 1 248 ? -10.744 5.328 14.916 1.00 97.75 248 GLY A C 1
ATOM 2104 O O . GLY A 1 248 ? -11.391 5.021 15.915 1.00 97.75 248 GLY A O 1
ATOM 2105 N N . ASN A 1 249 ? -11.034 6.411 14.196 1.00 97.25 249 ASN A N 1
ATOM 2106 C CA . ASN A 1 249 ? -12.124 7.312 14.571 1.00 97.25 249 ASN A CA 1
ATOM 2107 C C . ASN A 1 249 ? -13.500 6.639 14.453 1.00 97.25 249 ASN A C 1
ATOM 2109 O O . ASN A 1 249 ? -14.339 6.824 15.328 1.00 97.25 249 ASN A O 1
ATOM 2113 N N . LEU A 1 250 ? -13.714 5.794 13.440 1.00 96.56 250 LEU A N 1
ATOM 2114 C CA . LEU A 1 250 ? -14.943 5.009 13.308 1.00 96.56 250 LEU A CA 1
ATOM 2115 C C . LEU A 1 250 ? -15.133 4.028 14.480 1.00 96.56 250 LEU A C 1
ATOM 2117 O O . LEU A 1 250 ? -16.243 3.874 14.978 1.00 96.56 250 LEU A O 1
ATOM 2121 N N . ILE A 1 251 ? -14.060 3.383 14.949 1.00 95.69 251 ILE A N 1
ATOM 2122 C CA . ILE A 1 251 ? -14.106 2.495 16.124 1.00 95.69 251 ILE A CA 1
ATOM 2123 C C . ILE A 1 251 ? -14.476 3.277 17.392 1.00 95.69 251 ILE A C 1
ATOM 2125 O O . ILE A 1 251 ? -15.222 2.782 18.231 1.00 95.69 251 ILE A O 1
ATOM 2129 N N . GLU A 1 252 ? -13.982 4.504 17.548 1.00 93.38 252 GLU A N 1
ATOM 2130 C CA . GLU A 1 252 ? -14.308 5.344 18.706 1.00 93.38 252 GLU A CA 1
ATOM 2131 C C . GLU A 1 252 ? -15.783 5.770 18.738 1.00 93.38 252 GLU A C 1
ATOM 2133 O O . GLU A 1 252 ? -16.357 5.885 19.822 1.00 93.38 252 GLU A O 1
ATOM 2138 N N . GLU A 1 253 ? -16.430 5.931 17.580 1.00 91.56 253 GLU A N 1
ATOM 2139 C CA . GLU A 1 253 ? -17.863 6.249 17.493 1.00 91.56 253 GLU A CA 1
ATOM 2140 C C . GLU A 1 253 ? -18.756 5.164 18.124 1.00 91.56 253 GLU A C 1
ATOM 2142 O O . GLU A 1 253 ? -19.828 5.488 18.639 1.00 91.56 253 GLU A O 1
ATOM 2147 N N . ILE A 1 254 ? -18.296 3.903 18.185 1.00 81.62 254 ILE A N 1
ATOM 2148 C CA . ILE A 1 254 ? -18.995 2.803 18.882 1.00 81.62 254 ILE A CA 1
ATOM 2149 C C . ILE A 1 254 ? -19.246 3.164 20.351 1.00 81.62 254 ILE A C 1
ATOM 2151 O O . ILE A 1 254 ? -20.290 2.835 20.906 1.00 81.62 254 ILE A O 1
ATOM 2155 N N . LYS A 1 255 ? -18.319 3.895 20.979 1.00 68.06 255 LYS A N 1
ATOM 2156 C CA . LYS A 1 255 ? -18.423 4.322 22.380 1.00 68.06 255 LYS A CA 1
ATOM 2157 C C . LYS A 1 255 ? -19.585 5.295 22.621 1.00 68.06 255 LYS A C 1
ATOM 2159 O O . LYS A 1 255 ? -20.027 5.441 23.758 1.00 68.06 255 LYS A O 1
ATOM 2164 N N . ILE A 1 256 ? -20.033 5.995 21.578 1.00 56.75 256 ILE A N 1
ATOM 2165 C CA . ILE A 1 256 ? -21.012 7.089 21.655 1.00 56.75 256 ILE A CA 1
ATOM 2166 C C . ILE A 1 256 ? -22.429 6.590 21.337 1.00 56.75 256 ILE A C 1
ATOM 2168 O O . ILE A 1 256 ? -23.408 7.166 21.813 1.00 56.75 256 ILE A O 1
ATOM 2172 N N . ALA A 1 257 ? -22.559 5.499 20.582 1.00 50.28 257 ALA A N 1
ATOM 2173 C CA . ALA A 1 257 ? -23.845 4.866 20.341 1.00 50.28 257 ALA A CA 1
ATOM 2174 C C . ALA A 1 257 ? -24.183 3.930 21.517 1.00 50.28 257 ALA A C 1
ATOM 2176 O O . ALA A 1 257 ? -23.452 2.964 21.746 1.00 50.28 257 ALA A O 1
ATOM 2177 N N . PRO A 1 258 ? -25.284 4.143 22.267 1.00 40.31 258 PRO A N 1
ATOM 2178 C CA . PRO A 1 258 ? -25.804 3.062 23.085 1.00 40.31 258 PRO A CA 1
ATOM 2179 C C . PRO A 1 258 ? -26.102 1.914 22.124 1.00 40.31 258 PRO A C 1
ATOM 2181 O O . PRO A 1 258 ? -26.823 2.107 21.141 1.00 40.31 258 PRO A O 1
ATOM 2184 N N . ILE A 1 259 ? -25.515 0.744 22.386 1.00 44.56 259 ILE A N 1
ATOM 2185 C CA . ILE A 1 259 ? -25.922 -0.505 21.748 1.00 44.56 259 ILE A CA 1
ATOM 2186 C C . ILE A 1 259 ? -27.387 -0.665 22.138 1.00 44.56 259 ILE A C 1
ATOM 2188 O O . ILE A 1 259 ? -27.719 -1.122 23.229 1.00 44.56 259 ILE A O 1
ATOM 2192 N N . THR A 1 260 ? -28.271 -0.155 21.291 1.00 39.78 260 THR A N 1
ATOM 2193 C CA . THR A 1 260 ? -29.692 -0.380 21.426 1.00 39.78 260 THR A CA 1
ATOM 2194 C C . THR A 1 260 ? -29.852 -1.867 21.201 1.00 39.78 260 THR A C 1
ATOM 2196 O O . THR A 1 260 ? -29.448 -2.400 20.169 1.00 39.78 260 THR A O 1
ATOM 2199 N N . GLU A 1 261 ? -30.378 -2.540 22.218 1.00 40.16 261 GLU A N 1
ATOM 2200 C CA . GLU A 1 261 ? -30.928 -3.882 22.123 1.00 40.16 261 GLU A CA 1
ATOM 2201 C C . GLU A 1 261 ? -32.028 -3.885 21.047 1.00 40.16 261 GLU A C 1
ATOM 2203 O O . GLU A 1 261 ? -33.216 -3.757 21.321 1.00 40.16 261 GLU A O 1
ATOM 2208 N N . ALA A 1 262 ? -31.624 -3.984 19.791 1.00 37.47 262 ALA A N 1
ATOM 2209 C CA . ALA A 1 262 ? -32.454 -4.335 18.656 1.00 37.47 262 ALA A CA 1
ATOM 2210 C C . ALA A 1 262 ? -31.671 -5.465 17.981 1.00 37.47 262 ALA A C 1
ATOM 2212 O O . ALA A 1 262 ? -30.684 -5.227 17.300 1.00 37.47 262 ALA A O 1
ATOM 2213 N N . THR A 1 263 ? -31.945 -6.742 18.214 1.00 33.78 263 THR A N 1
ATOM 2214 C CA . THR A 1 263 ? -33.242 -7.406 18.353 1.00 33.78 263 THR A CA 1
ATOM 2215 C C . THR A 1 263 ? -32.960 -8.765 19.004 1.00 33.78 263 THR A C 1
ATOM 2217 O O . THR A 1 263 ? -31.968 -9.404 18.649 1.00 33.78 263 THR A O 1
ATOM 2220 N N . LYS A 1 264 ? -33.796 -9.183 19.961 1.00 34.06 264 LYS A N 1
ATOM 2221 C CA . LYS A 1 264 ? -33.961 -10.606 20.299 1.00 34.06 264 LYS A CA 1
ATOM 2222 C C . LYS A 1 264 ? -34.570 -11.356 19.119 1.00 34.06 264 LYS A C 1
ATOM 2224 O O . LYS A 1 264 ? -35.337 -10.707 18.372 1.00 34.06 264 LYS A O 1
#

Foldseek 3Di:
DVVVVVVVVVVLLVVLCVVVVLDFLQNQVDPLNDDPNHRLLVLLCVLCVVCCVPQCVVNVLNVLSCCLRPNLRVQLSVLLSQLVVLVVVPDQAQQPAWDQDPVRDTWRDDDGDPSNVSNLVSLLSNLVSLQVSLLSLQVNLCRLVVFPDPPVGRGNVVSLVSCCVPPVPDPLSVLSVCCCPVPVPVPSVVVNCVPPVPHPRSVVLVVQCVVCRVPSVSSVVSNVVSVCSSVSSSVSSSVSSSSSNSSSVVSNVVVVDDPPCPDD

pLDDT: mean 90.27, std 11.29, range [33.78, 98.56]

Solvent-accessible surface area (backbone atoms only — not comparable to full-atom values): 14410 Å² total; per-residue (Å²): 109,72,66,59,50,52,51,52,51,52,50,53,42,49,54,44,27,63,76,68,63,59,79,36,49,61,44,71,88,44,75,89,50,39,47,96,89,27,46,42,62,60,40,45,48,62,36,45,49,83,49,41,86,79,66,33,64,94,46,46,58,60,52,46,50,42,42,41,30,52,49,30,28,44,52,29,43,55,24,47,39,44,28,54,56,23,50,74,65,36,62,67,44,50,87,76,38,60,42,70,48,100,86,69,49,76,36,51,38,90,65,84,34,74,19,32,58,52,20,42,51,24,50,53,48,28,50,51,31,52,53,51,34,45,29,43,53,18,49,51,50,36,60,77,66,68,52,96,62,61,80,97,61,65,31,34,74,54,38,55,59,58,41,54,79,77,45,69,85,38,68,35,46,51,51,52,52,47,45,45,56,58,47,39,52,61,46,49,48,50,51,38,44,51,35,75,72,73,36,51,54,61,57,46,54,55,50,53,44,72,76,36,51,88,38,63,72,58,40,52,50,54,48,51,57,65,69,41,45,62,62,54,51,50,52,54,57,56,46,49,56,55,50,50,51,28,52,30,53,46,53,41,50,56,80,73,50,77,84,67,93,76,75,133

Radius of gyration: 21.78 Å; Cα contacts (8 Å, |Δi|>4): 306; chains: 1; bounding box: 66×32×71 Å

Sequence (264 aa):
MIMEFLEAYQRKLGEIYEHEKLFCLSDYNDKSVEIDGMNPLHFLSTKTGHLRQKLNKNNIIDILTDEIIVSTSRNIKFALGNVYLFKEFGLNDFSREKIEDVTGEYIPNYAEKFGEMRYMLYVSICFEKLYNFWDRIGDLLHLCFELDIPENKVYFPVVIDKLSKVTSQSNNFHILKNILYMDYKGYLNSHRKKIVHYHQLDTYYRYEWRRHMQDQKYMDKLQQEKESFPEDLKRQMHLTKEGVKAAGNLIEEIKIAPITEATK